Protein AF-A0A7S3RJW0-F1 (afdb_monomer_lite)

Foldseek 3Di:
DDDDDPPDDPPDDDDDDDDDDDDDDDDDDDDDDDDDDDDDDDDDDDDDDPDPDPPPPPPPPPPVPPDFAQFDPQWGFAFDPPDADWDWFWDQDPVRDIDIWIFGPRAQRTWDLRQQCTPPQNDDPHVVHHCGFSSVQTKHKTDQQSHQDQQGWDFDNRCQPDDDPNHGITMDSVRNVGDPRPDPDDPPEDHRQFHPPDDPPDHTDND

Organism: NCBI:txid141414

Radius of gyration: 30.02 Å; chains: 1; bounding box: 73×63×94 Å

pLDDT: mean 74.31, std 21.65, range [37.94, 98.44]

Sequence (207 aa):
EQAQDPTKLILSRIPPPLSMKLTILAILALGATAADTLGSHRAVSLTAVKEMTPSIRHVHTRHRRESAHFGDTRCPCIGFDNIEGETTVVFQSDSGEENAVAYPADLGARCEPWDNGRHADCKEGQTPGFGNGWCGQPWCYVDPCNCKIPVLPKLSTYSPDALFRGKPLFFSYATCGGKDMWTKGIPEVGTPGCRCIGFDHVPGTTE

Seconda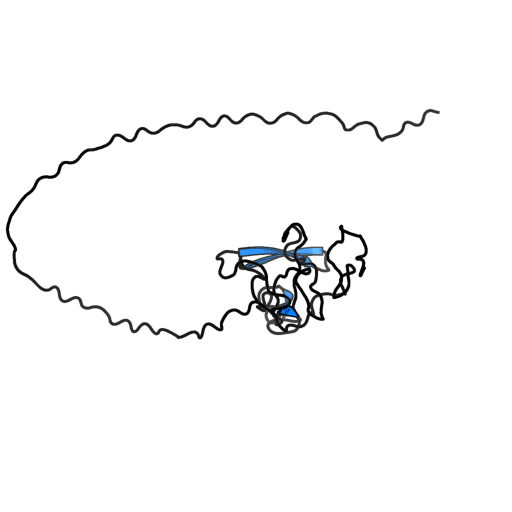ry structure (DSSP, 8-state):
-----S--------PPPP-----------------------------------------------PPPP---TTS-B-S-SS--SEEEEEEE-TTS-EEEEEEETTTTSSSB-TTTTTSGGGSTTSSS-TTSTTTT--BEEE-TTT--SSSPPEE-SS-TT-EETTEE-EEESGGGT----S-SS--SS--TT--S-PPTTPPPP--

Structure (mmCIF, N/CA/C/O backbone):
data_AF-A0A7S3RJW0-F1
#
_entry.id   AF-A0A7S3RJW0-F1
#
loop_
_atom_site.group_PDB
_atom_site.id
_atom_site.type_symbol
_atom_site.label_atom_id
_atom_site.label_alt_id
_atom_site.label_comp_id
_atom_site.label_asym_id
_atom_site.label_entity_id
_atom_site.label_seq_id
_atom_site.pdbx_PDB_ins_code
_atom_site.Cartn_x
_atom_site.Cartn_y
_atom_site.Cartn_z
_atom_site.occupancy
_atom_site.B_iso_or_equiv
_atom_site.auth_seq_id
_atom_site.auth_comp_id
_atom_site.auth_asym_id
_atom_site.auth_atom_id
_atom_site.pdbx_PDB_model_num
ATOM 1 N N . GLU A 1 1 ? 34.012 23.136 46.283 1.00 42.69 1 GLU A N 1
ATOM 2 C CA . GLU A 1 1 ? 33.931 22.935 44.827 1.00 42.69 1 GLU A CA 1
ATOM 3 C C . GLU A 1 1 ? 32.463 22.905 44.422 1.00 42.69 1 GLU A C 1
ATOM 5 O O . GLU A 1 1 ? 31.746 21.994 44.817 1.00 42.69 1 GLU A O 1
ATOM 10 N N . GLN A 1 2 ? 31.976 23.969 43.786 1.00 42.75 2 GLN A N 1
ATOM 11 C CA . GLN A 1 2 ? 30.618 24.039 43.244 1.00 42.75 2 GLN A CA 1
ATOM 12 C C . GLN A 1 2 ? 30.609 23.334 41.883 1.00 42.75 2 GLN A C 1
ATOM 14 O O . GLN A 1 2 ? 31.398 23.699 41.016 1.00 42.75 2 GLN A O 1
ATOM 19 N N . ALA A 1 3 ? 29.718 22.364 41.685 1.00 44.22 3 ALA A N 1
ATOM 20 C CA . ALA A 1 3 ? 29.438 21.787 40.374 1.00 44.22 3 ALA A CA 1
ATOM 21 C C . ALA A 1 3 ? 27.971 22.079 40.029 1.00 44.22 3 ALA A C 1
ATOM 23 O O . ALA A 1 3 ? 27.051 21.598 40.686 1.00 44.22 3 ALA A O 1
ATOM 24 N N . GLN A 1 4 ? 27.795 22.965 39.052 1.00 45.84 4 GLN A N 1
ATOM 25 C CA . GLN A 1 4 ? 26.531 23.495 38.556 1.00 45.84 4 GLN A CA 1
ATOM 26 C C . GLN A 1 4 ? 25.840 22.468 37.639 1.00 45.84 4 GLN A C 1
ATOM 28 O O . GLN A 1 4 ? 26.460 21.937 36.721 1.00 45.84 4 GLN A O 1
ATOM 33 N N . ASP A 1 5 ? 24.550 22.233 37.880 1.00 47.38 5 ASP A N 1
ATOM 34 C CA . ASP A 1 5 ? 23.612 21.469 37.045 1.00 47.38 5 ASP A CA 1
ATOM 35 C C . ASP A 1 5 ? 23.392 22.158 35.672 1.00 47.38 5 ASP A C 1
ATOM 37 O O . ASP A 1 5 ? 23.058 23.349 35.645 1.00 47.38 5 ASP A O 1
ATOM 41 N N . PRO A 1 6 ? 23.566 21.462 34.528 1.00 47.44 6 PRO A N 1
ATOM 42 C CA . PRO A 1 6 ? 23.420 22.049 33.195 1.00 47.44 6 PRO A CA 1
ATOM 43 C C . PRO A 1 6 ? 21.964 22.196 32.705 1.00 47.44 6 PRO A C 1
ATOM 45 O O . PRO A 1 6 ? 21.747 22.608 31.565 1.00 47.44 6 PRO A O 1
ATOM 48 N N . THR A 1 7 ? 20.944 21.929 33.523 1.00 50.62 7 THR A N 1
ATOM 49 C CA . THR A 1 7 ? 19.540 21.871 33.062 1.00 50.62 7 THR A CA 1
ATOM 50 C C . THR A 1 7 ? 18.766 23.192 33.192 1.00 50.62 7 THR A C 1
ATOM 52 O O . THR A 1 7 ? 17.582 23.208 33.533 1.00 50.62 7 THR A O 1
ATOM 55 N N . LYS A 1 8 ? 19.401 24.347 32.942 1.00 53.81 8 LYS A N 1
ATOM 56 C CA . LYS A 1 8 ? 18.698 25.639 33.073 1.00 53.81 8 LYS A CA 1
ATOM 57 C C . LYS A 1 8 ? 19.220 26.755 32.172 1.00 53.81 8 LYS A C 1
ATOM 59 O O . LYS A 1 8 ? 19.631 27.791 32.681 1.00 53.81 8 LYS A O 1
ATOM 64 N N . LEU A 1 9 ? 19.192 26.592 30.843 1.00 50.94 9 LEU A N 1
ATOM 65 C CA . LEU A 1 9 ? 19.455 27.738 29.954 1.00 50.94 9 LEU A CA 1
ATOM 66 C C . LEU A 1 9 ? 18.996 27.615 28.490 1.00 50.94 9 LEU A C 1
ATOM 68 O O . LEU A 1 9 ? 19.736 28.018 27.611 1.00 50.94 9 LEU A O 1
ATOM 72 N N . ILE A 1 10 ? 17.773 27.157 28.186 1.00 48.12 10 ILE A N 1
ATOM 73 C CA . ILE A 1 10 ? 17.148 27.468 26.876 1.00 48.12 10 ILE A CA 1
ATOM 74 C C . ILE A 1 10 ? 15.642 27.721 27.051 1.00 48.12 10 ILE A C 1
ATOM 76 O O . ILE A 1 10 ? 14.792 26.932 26.662 1.00 48.12 10 ILE A O 1
ATOM 80 N N . LEU A 1 11 ? 15.306 28.847 27.678 1.00 49.00 11 LEU A N 1
ATOM 81 C CA . LEU A 1 11 ? 13.973 29.453 27.630 1.00 49.00 11 LEU A CA 1
ATOM 82 C C . LEU A 1 11 ? 14.160 30.965 27.482 1.00 49.00 11 LEU A C 1
ATOM 84 O O . LEU A 1 11 ? 14.108 31.711 28.452 1.00 49.00 11 LEU A O 1
ATOM 88 N N . SER A 1 12 ? 14.473 31.422 26.271 1.00 45.69 12 SER A N 1
ATOM 89 C CA . SER A 1 12 ? 14.083 32.748 25.767 1.00 45.69 12 SER A CA 1
ATOM 90 C C . SER A 1 12 ? 14.502 32.893 24.303 1.00 45.69 12 SER A C 1
ATOM 92 O O . SER A 1 12 ? 15.555 32.398 23.916 1.00 45.69 12 SER A O 1
ATOM 94 N N . ARG A 1 13 ? 13.699 33.651 23.542 1.00 50.28 13 ARG A N 1
ATOM 95 C CA . ARG A 1 13 ? 13.854 34.067 22.128 1.00 50.28 13 ARG A CA 1
ATOM 96 C C . ARG A 1 13 ? 13.083 33.240 21.094 1.00 50.28 13 ARG A C 1
ATOM 98 O O . ARG A 1 13 ? 13.659 32.660 20.184 1.00 50.28 13 ARG A O 1
ATOM 105 N N . ILE A 1 14 ? 11.756 33.318 21.176 1.00 50.47 14 ILE A N 1
ATOM 106 C CA . ILE A 1 14 ? 10.880 33.213 20.001 1.00 50.47 14 ILE A CA 1
ATOM 107 C C . ILE A 1 14 ? 10.445 34.650 19.652 1.00 50.47 14 ILE A C 1
ATOM 109 O O . ILE A 1 14 ? 9.813 35.289 20.496 1.00 50.47 14 ILE A O 1
ATOM 113 N N . PRO A 1 15 ? 10.804 35.213 18.483 1.00 54.56 15 PRO A N 1
ATOM 114 C CA . PRO A 1 15 ? 10.219 36.468 18.013 1.00 54.56 15 PRO A CA 1
ATOM 115 C C . PRO A 1 15 ? 8.775 36.239 17.514 1.00 54.56 15 PRO A C 1
ATOM 117 O O . PRO A 1 15 ? 8.487 35.176 16.963 1.00 54.56 15 PRO A O 1
ATOM 120 N N . PRO A 1 16 ? 7.851 37.204 17.688 1.00 58.44 16 PRO A N 1
ATOM 121 C CA . PRO A 1 16 ? 6.471 37.062 17.224 1.00 58.44 16 PRO A CA 1
ATOM 122 C C . PRO A 1 16 ? 6.378 37.103 15.685 1.00 58.44 16 PRO A C 1
ATOM 124 O O . PRO A 1 16 ? 7.194 37.771 15.044 1.00 58.44 16 PRO A O 1
ATOM 127 N N . PRO A 1 17 ? 5.376 36.444 15.070 1.00 50.12 17 PRO A N 1
ATOM 128 C CA . PRO A 1 17 ? 5.185 36.493 13.626 1.00 50.12 17 PRO A CA 1
ATOM 129 C C . PRO A 1 17 ? 4.712 37.883 13.177 1.00 50.12 17 PRO A C 1
ATOM 131 O O . PRO A 1 17 ? 3.789 38.466 13.751 1.00 50.12 17 PRO A O 1
ATOM 134 N N . LEU A 1 18 ? 5.345 38.406 12.122 1.00 45.28 18 LEU A N 1
ATOM 135 C CA . LEU A 1 18 ? 4.908 39.615 11.429 1.00 45.28 18 LEU A CA 1
ATOM 136 C C . LEU A 1 18 ? 3.507 39.402 10.837 1.00 45.28 18 LEU A C 1
ATOM 138 O O . LEU A 1 18 ? 3.261 38.469 10.077 1.00 45.28 18 LEU A O 1
ATOM 142 N N . SER A 1 19 ? 2.598 40.318 11.164 1.00 44.88 19 SER A N 1
ATOM 143 C CA . SER A 1 19 ? 1.252 40.400 10.603 1.00 44.88 19 SER A CA 1
ATOM 144 C C . SER A 1 19 ? 1.323 40.797 9.120 1.00 44.88 19 SER A C 1
ATOM 146 O O . SER A 1 19 ? 1.620 41.946 8.788 1.00 44.88 19 SER A O 1
ATOM 148 N N . MET A 1 20 ? 1.071 39.844 8.218 1.00 42.50 20 MET A N 1
ATOM 149 C CA . MET A 1 20 ? 0.962 40.087 6.778 1.00 42.50 20 MET A CA 1
ATOM 150 C C . MET A 1 20 ? -0.436 40.645 6.478 1.00 42.50 20 MET A C 1
ATOM 152 O O . MET A 1 20 ? -1.424 39.914 6.452 1.00 42.50 20 MET A O 1
ATOM 156 N N . LYS A 1 21 ? -0.537 41.968 6.312 1.00 42.22 21 LYS A N 1
ATOM 157 C CA . LYS A 1 21 ? -1.785 42.639 5.927 1.00 42.22 21 LYS A CA 1
ATOM 158 C C . LYS A 1 21 ? -2.086 42.347 4.456 1.00 42.22 21 LYS A C 1
ATOM 160 O O . LYS A 1 21 ? -1.380 42.825 3.574 1.00 42.22 21 LYS A O 1
ATOM 165 N N . LEU A 1 22 ? -3.139 41.574 4.211 1.00 40.94 22 LEU A N 1
ATOM 166 C CA . LEU A 1 22 ? -3.673 41.293 2.882 1.00 40.94 22 LEU A CA 1
ATOM 167 C C . LEU A 1 22 ? -4.595 42.453 2.465 1.00 40.94 22 LEU A C 1
ATOM 169 O O . LEU A 1 22 ? -5.724 42.567 2.938 1.00 40.94 22 LEU A O 1
ATOM 173 N N . THR A 1 23 ? -4.105 43.360 1.625 1.00 39.72 23 THR A N 1
ATOM 174 C CA . THR A 1 23 ? -4.916 44.422 1.013 1.00 39.72 23 THR A CA 1
ATOM 175 C C . THR A 1 23 ? -5.700 43.845 -0.165 1.00 39.72 23 THR A C 1
ATOM 177 O O . THR A 1 23 ? -5.129 43.508 -1.198 1.00 39.72 23 THR A O 1
ATOM 180 N N . ILE A 1 24 ? -7.020 43.729 -0.011 1.00 43.41 24 ILE A N 1
ATOM 181 C CA . ILE A 1 24 ? -7.939 43.325 -1.081 1.00 43.41 24 ILE A CA 1
ATOM 182 C C . ILE A 1 24 ? -8.179 44.540 -1.988 1.00 43.41 24 ILE A C 1
ATOM 184 O O . ILE A 1 24 ? -8.846 45.494 -1.590 1.00 43.41 24 ILE A O 1
ATOM 188 N N . LEU 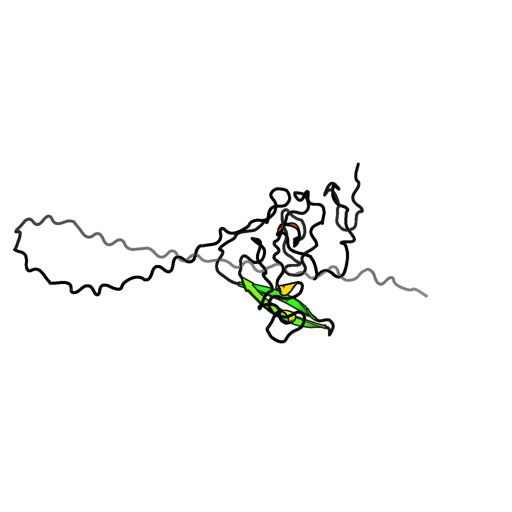A 1 25 ? -7.633 44.516 -3.207 1.00 41.91 25 LEU A N 1
ATOM 189 C CA . LEU A 1 25 ? -8.029 45.435 -4.275 1.00 41.91 25 LEU A CA 1
ATOM 190 C C . LEU A 1 25 ? -9.363 44.958 -4.865 1.00 41.91 25 LEU A C 1
ATOM 192 O O . LEU A 1 25 ? -9.421 43.954 -5.570 1.00 41.91 25 LEU A O 1
ATOM 196 N N . ALA A 1 26 ? -10.439 45.685 -4.565 1.00 40.94 26 ALA A N 1
ATOM 197 C CA . ALA A 1 26 ? -11.732 45.509 -5.212 1.00 40.94 26 ALA A CA 1
ATOM 198 C C . ALA A 1 26 ? -11.670 46.071 -6.643 1.00 40.94 26 ALA A C 1
ATOM 200 O O . ALA A 1 26 ? -11.534 47.279 -6.838 1.00 40.94 26 ALA A O 1
ATOM 201 N N . ILE A 1 27 ? -11.767 45.197 -7.647 1.00 49.75 27 ILE A N 1
ATOM 202 C CA . ILE A 1 27 ? -11.922 45.594 -9.050 1.00 49.75 27 ILE A CA 1
ATOM 203 C C . ILE A 1 27 ? -13.420 45.802 -9.306 1.00 49.75 27 ILE A C 1
ATOM 205 O O . ILE A 1 27 ? -14.203 44.855 -9.292 1.00 49.75 27 ILE A O 1
ATOM 209 N N . LEU A 1 28 ? -13.817 47.060 -9.509 1.00 45.22 28 LEU A N 1
ATOM 210 C CA . LEU A 1 28 ? -15.157 47.452 -9.948 1.00 45.22 28 LEU A CA 1
ATOM 211 C C . LEU A 1 28 ? -15.377 46.981 -11.394 1.00 45.22 28 LEU A C 1
ATOM 213 O O . LEU A 1 28 ? -14.778 47.518 -12.324 1.00 45.22 28 LEU A O 1
ATOM 217 N N . ALA A 1 29 ? -16.249 45.991 -11.586 1.00 47.12 29 ALA A N 1
ATOM 218 C CA . ALA A 1 29 ? -16.767 45.641 -12.902 1.00 47.12 29 ALA A CA 1
ATOM 219 C C . ALA A 1 29 ? -17.808 46.691 -13.328 1.00 47.12 29 ALA A C 1
ATOM 221 O O . ALA A 1 29 ? -18.898 46.775 -12.760 1.00 47.12 29 ALA A O 1
ATOM 222 N N . LEU A 1 30 ? -17.460 47.505 -14.325 1.00 47.66 30 LEU A N 1
ATOM 223 C CA . LEU A 1 30 ? -18.407 48.344 -15.055 1.00 47.66 30 LEU A CA 1
ATOM 224 C C . LEU A 1 30 ? -19.299 47.433 -15.905 1.00 47.66 30 LEU A C 1
ATOM 226 O O . LEU A 1 30 ? -18.829 46.771 -16.829 1.00 47.66 30 LEU A O 1
ATOM 230 N N . GLY A 1 31 ? -20.585 47.386 -15.561 1.00 45.78 31 GLY A N 1
ATOM 231 C CA . GLY A 1 31 ? -21.608 46.712 -16.350 1.00 45.78 31 GLY A CA 1
ATOM 232 C C . GLY A 1 31 ? -21.822 47.424 -17.683 1.00 45.78 31 GLY A C 1
ATOM 233 O O . GLY A 1 31 ? -22.055 48.631 -17.718 1.00 45.78 31 GLY A O 1
ATOM 234 N N . ALA A 1 32 ? -21.769 46.664 -18.774 1.00 48.09 32 ALA A N 1
ATOM 235 C CA . ALA A 1 32 ? -22.264 47.091 -20.073 1.00 48.09 32 ALA A CA 1
ATOM 236 C C . ALA A 1 32 ? -23.649 46.467 -20.279 1.00 48.09 32 ALA A C 1
ATOM 238 O O . ALA A 1 32 ? -23.791 45.248 -20.364 1.00 48.09 32 ALA A O 1
ATOM 239 N N . THR A 1 33 ? -24.674 47.312 -20.321 1.00 50.31 33 THR A N 1
ATOM 240 C CA . THR A 1 33 ? -26.012 46.959 -20.789 1.00 50.31 33 THR A CA 1
ATOM 241 C C . THR A 1 33 ? -26.008 46.972 -22.317 1.00 50.31 33 THR A C 1
ATOM 243 O O . THR A 1 33 ? -25.591 47.950 -22.934 1.00 50.31 33 THR A O 1
ATOM 246 N N . ALA A 1 34 ? -26.479 45.897 -22.946 1.00 46.94 34 ALA A N 1
ATOM 247 C CA . ALA A 1 34 ? -26.811 45.895 -24.366 1.00 46.94 34 ALA A CA 1
ATOM 248 C C . ALA A 1 34 ? -28.249 45.401 -24.520 1.00 46.94 34 ALA A C 1
ATOM 250 O O . ALA A 1 34 ? -28.622 44.357 -23.991 1.00 46.94 34 ALA A O 1
ATOM 251 N N . ALA A 1 35 ? -29.050 46.244 -25.162 1.00 45.09 35 ALA A N 1
ATOM 252 C CA . ALA A 1 35 ? -30.494 46.171 -25.254 1.00 45.09 35 ALA A CA 1
ATOM 253 C C . ALA A 1 35 ? -30.968 45.168 -26.315 1.00 45.09 35 ALA A C 1
ATOM 255 O O . ALA A 1 35 ? -30.380 45.062 -27.392 1.00 45.09 35 ALA A O 1
ATOM 256 N N . ASP A 1 36 ? -32.090 44.511 -26.024 1.00 40.50 36 ASP A N 1
ATOM 257 C CA . ASP A 1 36 ? -32.892 43.775 -26.993 1.00 40.50 36 ASP A CA 1
ATOM 258 C C . ASP A 1 36 ? -33.454 44.721 -28.061 1.00 40.50 36 ASP A C 1
ATOM 260 O O . ASP A 1 36 ? -34.097 45.726 -27.747 1.00 40.50 36 ASP A O 1
ATOM 264 N N . THR A 1 37 ? -33.288 44.366 -29.337 1.00 44.88 37 THR A N 1
ATOM 265 C CA . THR A 1 37 ? -34.165 44.863 -30.403 1.00 44.88 37 THR A CA 1
ATOM 266 C C . THR A 1 37 ? -34.728 43.698 -31.206 1.00 44.88 37 THR A C 1
ATOM 268 O O . THR A 1 37 ? -34.018 42.855 -31.750 1.00 44.88 37 THR A O 1
ATOM 271 N N . LEU A 1 38 ? -36.057 43.660 -31.223 1.00 46.00 38 LEU A N 1
ATOM 272 C CA . LEU A 1 38 ? -36.908 42.723 -31.934 1.00 46.00 38 LEU A CA 1
ATOM 273 C C . LEU A 1 38 ? -36.883 43.062 -33.434 1.00 46.00 38 LEU A C 1
ATOM 275 O O . LEU A 1 38 ? -37.254 44.168 -33.824 1.00 46.00 38 LEU A O 1
ATOM 279 N N . GLY A 1 39 ? -36.469 42.115 -34.276 1.00 39.09 39 GLY A N 1
ATOM 280 C CA . GLY A 1 39 ? -36.401 42.284 -35.728 1.00 39.09 39 GLY A CA 1
ATOM 281 C C . GLY A 1 39 ? -36.906 41.048 -36.461 1.00 39.09 39 GLY A C 1
ATOM 282 O O . GLY A 1 39 ? -36.164 40.105 -36.708 1.00 39.09 39 GLY A O 1
ATOM 283 N N . SER A 1 40 ? -38.191 41.067 -36.804 1.00 46.06 40 SER A N 1
ATOM 284 C CA . SER A 1 40 ? -38.824 40.170 -37.772 1.00 46.06 40 SER A CA 1
ATOM 285 C C . SER A 1 40 ? -38.155 40.310 -39.147 1.00 46.06 40 SER A C 1
ATOM 287 O O . SER A 1 40 ? -37.999 41.432 -39.617 1.00 46.06 40 SER A O 1
ATOM 289 N N . HIS A 1 41 ? -37.789 39.198 -39.801 1.00 44.28 41 HIS A N 1
ATOM 290 C CA . HIS A 1 41 ? -38.278 38.796 -41.135 1.00 44.28 41 HIS A CA 1
ATOM 291 C C . HIS A 1 41 ? -37.356 37.800 -41.873 1.00 44.28 41 HIS A C 1
ATOM 293 O O . HIS A 1 41 ? -36.158 38.004 -42.015 1.00 44.28 41 HIS A O 1
ATOM 299 N N . ARG A 1 42 ? -38.044 36.831 -42.500 1.00 43.69 42 ARG A N 1
ATOM 300 C CA . ARG A 1 42 ? -37.707 36.037 -43.700 1.00 43.69 42 ARG A CA 1
ATOM 301 C C . ARG A 1 42 ? -36.778 34.828 -43.543 1.00 43.69 42 ARG A C 1
ATOM 303 O O . ARG A 1 42 ? -35.560 34.919 -43.535 1.00 43.69 42 ARG A O 1
ATOM 310 N N . ALA A 1 43 ? -37.428 33.664 -43.594 1.00 51.22 43 ALA A N 1
ATOM 311 C CA . ALA A 1 43 ? -36.849 32.404 -44.031 1.00 51.22 43 ALA A CA 1
ATOM 312 C C . ALA A 1 43 ? -36.245 32.541 -45.441 1.00 51.22 43 ALA A C 1
ATOM 314 O O . ALA A 1 43 ? -36.921 33.004 -46.363 1.00 51.22 43 ALA A O 1
ATOM 315 N N . VAL A 1 44 ? -34.996 32.099 -45.606 1.00 37.94 44 VAL A N 1
ATOM 316 C CA . VAL A 1 44 ? -34.377 31.845 -46.910 1.00 37.94 44 VAL A CA 1
ATOM 317 C C . VAL A 1 44 ? -33.780 30.439 -46.909 1.00 37.94 44 VAL A C 1
ATOM 319 O O . VAL A 1 44 ? -33.205 29.973 -45.931 1.00 37.94 44 VAL A O 1
ATOM 322 N N . SER A 1 45 ? -34.036 29.784 -48.035 1.00 46.44 45 SER A N 1
ATOM 323 C CA . SER A 1 45 ? -33.875 28.384 -48.402 1.00 46.44 45 SER A CA 1
ATOM 324 C C . SER A 1 45 ? -32.524 27.719 -48.101 1.00 46.44 45 SER A C 1
ATOM 326 O O . SER A 1 45 ? -31.462 28.325 -48.195 1.00 46.44 45 SER A O 1
ATOM 328 N N . LEU A 1 46 ? -32.625 26.407 -47.857 1.00 46.06 46 LEU A N 1
ATOM 329 C CA . LEU A 1 46 ? -31.573 25.396 -47.759 1.00 46.06 46 LEU A CA 1
ATOM 330 C C . LEU A 1 46 ? -30.585 25.417 -48.937 1.00 46.06 46 LEU A C 1
ATOM 332 O O . LEU A 1 46 ? -30.995 25.322 -50.094 1.00 46.06 46 LEU A O 1
ATOM 336 N N . THR A 1 47 ? -29.294 25.327 -48.619 1.00 39.88 47 THR A N 1
ATOM 337 C CA . THR A 1 47 ? -28.323 24.574 -49.424 1.00 39.88 47 THR A CA 1
ATOM 338 C C . THR A 1 47 ? -27.593 23.603 -48.509 1.00 39.88 47 THR A C 1
ATOM 340 O O . THR A 1 47 ? -26.892 24.007 -47.584 1.00 39.88 47 THR A O 1
ATOM 343 N N . ALA A 1 48 ? -27.809 22.312 -48.752 1.00 54.75 48 ALA A N 1
ATOM 344 C CA . ALA A 1 48 ? -27.180 21.217 -48.037 1.00 54.75 48 ALA A CA 1
ATOM 345 C C . ALA A 1 48 ? -25.664 21.223 -48.277 1.00 54.75 48 ALA A C 1
ATOM 347 O O . ALA A 1 48 ? -25.203 20.960 -49.388 1.00 54.75 48 ALA A O 1
ATOM 348 N N . VAL A 1 49 ? -24.885 21.482 -47.227 1.00 48.59 49 VAL A N 1
ATOM 349 C CA . VAL A 1 49 ? -23.476 21.089 -47.197 1.00 48.59 49 VAL A CA 1
ATOM 350 C C . VAL A 1 49 ? -23.427 19.595 -46.893 1.00 48.59 49 VAL A C 1
ATOM 352 O O . VAL A 1 49 ? -23.876 19.135 -45.846 1.00 48.59 49 VAL A O 1
ATOM 355 N N . LYS A 1 50 ? -22.950 18.809 -47.859 1.00 42.84 50 LYS A N 1
ATOM 356 C CA . LYS A 1 50 ? -22.720 17.375 -47.689 1.00 42.84 50 LYS A CA 1
ATOM 357 C C . LYS A 1 50 ? -21.518 17.204 -46.764 1.00 42.84 50 LYS A C 1
ATOM 359 O O . LYS A 1 50 ? -20.381 17.221 -47.227 1.00 42.84 50 LYS A O 1
ATOM 364 N N . GLU A 1 51 ? -21.769 17.067 -45.466 1.00 47.69 51 GLU A N 1
ATOM 365 C CA . GLU A 1 51 ? -20.727 16.674 -44.524 1.00 47.69 51 GLU A CA 1
ATOM 366 C C . GLU A 1 51 ? -20.272 15.249 -44.843 1.00 47.69 51 GLU A C 1
ATOM 368 O O . GLU A 1 51 ? -21.014 14.275 -44.706 1.00 47.69 51 GLU A O 1
ATOM 373 N N . MET A 1 52 ? -19.034 15.134 -45.315 1.00 44.06 52 MET A N 1
ATOM 374 C CA . MET A 1 52 ? -18.321 13.869 -45.391 1.00 44.06 52 MET A CA 1
ATOM 375 C C . MET A 1 52 ? -17.773 13.582 -43.992 1.00 44.06 52 MET A C 1
ATOM 377 O O . MET A 1 52 ? -16.627 13.908 -43.690 1.00 44.06 52 MET A O 1
ATOM 381 N N . THR A 1 53 ? -18.599 13.020 -43.111 1.00 52.91 53 THR A N 1
ATOM 382 C CA . THR A 1 53 ? -18.111 12.517 -41.826 1.00 52.91 53 THR A CA 1
ATOM 383 C C . THR A 1 53 ? -17.285 11.254 -42.085 1.00 52.91 53 THR A C 1
ATOM 385 O O . THR A 1 53 ? -17.796 10.283 -42.653 1.00 52.91 53 THR A O 1
ATOM 388 N N . PRO A 1 54 ? -15.991 11.220 -41.723 1.00 47.28 54 PRO A N 1
ATOM 389 C CA . PRO A 1 54 ? -15.248 9.977 -41.770 1.00 47.28 54 PRO A CA 1
ATOM 390 C C . PRO A 1 54 ? -15.871 9.037 -40.737 1.00 47.28 54 PRO A C 1
ATOM 392 O O . PRO A 1 54 ? -15.938 9.352 -39.549 1.00 47.28 54 PRO A O 1
ATOM 395 N N . SER A 1 55 ? -16.339 7.872 -41.187 1.00 52.94 55 SER A N 1
ATOM 396 C CA . SER A 1 55 ? -16.730 6.782 -40.295 1.00 52.94 55 SER A CA 1
ATOM 397 C C . SER A 1 55 ? -15.462 6.221 -39.654 1.00 52.94 55 SER A C 1
ATOM 399 O O . SER A 1 55 ? -14.890 5.226 -40.103 1.00 52.94 55 SER A O 1
ATOM 401 N N . ILE A 1 56 ? -14.983 6.895 -38.610 1.00 58.50 56 ILE A N 1
ATOM 402 C CA . ILE A 1 56 ? -14.056 6.294 -37.666 1.00 58.50 56 ILE A CA 1
ATOM 403 C C . ILE A 1 56 ? -14.862 5.194 -36.987 1.00 58.50 56 ILE A C 1
ATOM 405 O O . ILE A 1 56 ? -15.720 5.451 -36.142 1.00 58.50 56 ILE A O 1
ATOM 409 N N . ARG A 1 57 ? -14.611 3.943 -37.382 1.00 47.97 57 ARG A N 1
ATOM 410 C CA . ARG A 1 57 ? -14.965 2.801 -36.546 1.00 47.97 57 ARG A CA 1
ATOM 411 C C . ARG A 1 57 ? -14.201 2.995 -35.245 1.00 47.97 57 ARG A C 1
ATOM 413 O O . ARG A 1 57 ? -13.020 2.669 -35.172 1.00 47.97 57 ARG A O 1
ATOM 420 N N . HIS A 1 58 ? -14.853 3.557 -34.232 1.00 51.72 58 HIS A N 1
ATOM 421 C CA . HIS A 1 58 ? -14.367 3.431 -32.873 1.00 51.72 58 HIS A CA 1
ATOM 422 C C . HIS A 1 58 ? -14.358 1.938 -32.575 1.00 51.72 58 HIS A C 1
ATOM 424 O O . HIS A 1 58 ? -15.395 1.320 -32.331 1.00 51.72 58 HIS A O 1
ATOM 430 N N . VAL A 1 59 ? -13.171 1.344 -32.666 1.00 51.72 59 VAL A N 1
ATOM 431 C CA . VAL A 1 59 ? -12.887 0.066 -32.038 1.00 51.72 59 VAL A CA 1
ATOM 432 C C . VAL A 1 59 ? -13.031 0.341 -30.550 1.00 51.72 59 VAL A C 1
ATOM 434 O O . VAL A 1 59 ? -12.096 0.761 -29.879 1.00 51.72 59 VAL A O 1
ATOM 437 N N . HIS A 1 60 ? -14.249 0.188 -30.041 1.00 47.47 60 HIS A N 1
ATOM 438 C CA . HIS A 1 60 ? -14.476 0.042 -28.620 1.00 47.47 60 HIS A CA 1
ATOM 439 C C . HIS A 1 60 ? -13.894 -1.327 -28.278 1.00 47.47 60 HIS A C 1
ATOM 441 O O . HIS A 1 60 ? -14.581 -2.350 -28.325 1.00 47.47 60 HIS A O 1
ATOM 447 N N . THR A 1 61 ? -12.586 -1.365 -28.020 1.00 51.19 61 THR A N 1
ATOM 448 C CA . THR A 1 61 ? -12.007 -2.467 -27.274 1.00 51.19 61 THR A CA 1
ATOM 449 C C . THR A 1 61 ? -12.769 -2.479 -25.958 1.00 51.19 61 THR A C 1
ATOM 451 O O . THR A 1 61 ? -12.604 -1.615 -25.099 1.00 51.19 61 THR A O 1
ATOM 454 N N . ARG A 1 62 ? -13.696 -3.430 -25.813 1.00 51.16 62 ARG A N 1
ATOM 455 C CA . ARG A 1 62 ? -14.213 -3.796 -24.501 1.00 51.16 62 ARG A CA 1
ATOM 456 C C . ARG A 1 62 ? -13.027 -4.386 -23.748 1.00 51.16 62 ARG A C 1
ATOM 458 O O . ARG A 1 62 ? -12.869 -5.602 -23.702 1.00 51.16 62 ARG A O 1
ATOM 465 N N . HIS A 1 63 ? -12.193 -3.531 -23.160 1.00 53.25 63 HIS A N 1
ATOM 466 C CA . HIS A 1 63 ? -11.510 -3.911 -21.942 1.00 53.25 63 HIS A CA 1
ATOM 467 C C . HIS A 1 63 ? -12.635 -4.285 -20.992 1.00 53.25 63 HIS A C 1
ATOM 469 O O . HIS A 1 63 ? -13.418 -3.439 -20.558 1.00 53.25 63 HIS A O 1
ATOM 475 N N . ARG A 1 64 ? -12.796 -5.590 -20.770 1.00 54.00 64 ARG A N 1
ATOM 476 C CA . ARG A 1 64 ? -13.529 -6.096 -19.624 1.00 54.00 64 ARG A CA 1
ATOM 477 C C . ARG A 1 64 ? -12.848 -5.431 -18.432 1.00 54.00 64 ARG A C 1
ATOM 479 O O . ARG A 1 64 ? -11.775 -5.871 -18.042 1.00 54.00 64 ARG A O 1
ATOM 486 N N . ARG A 1 65 ? -13.404 -4.315 -17.948 1.00 58.06 65 ARG A N 1
ATOM 487 C CA . ARG A 1 65 ? -13.048 -3.743 -16.653 1.00 58.06 65 ARG A CA 1
ATOM 488 C C . ARG A 1 65 ? -13.358 -4.859 -15.675 1.00 58.06 65 ARG A C 1
ATOM 490 O O . ARG A 1 65 ? -14.524 -5.121 -15.384 1.00 58.06 65 ARG A O 1
ATOM 497 N N . GLU A 1 66 ? -12.329 -5.603 -15.300 1.00 70.69 66 GLU A N 1
ATOM 498 C CA . GLU A 1 66 ? -12.391 -6.434 -14.119 1.00 70.69 66 GLU A CA 1
ATOM 499 C C . GLU A 1 66 ? -12.819 -5.491 -12.999 1.00 70.69 66 GLU A C 1
ATOM 501 O O . GLU A 1 66 ? -12.246 -4.414 -12.823 1.00 70.69 66 GLU A O 1
ATOM 506 N N . SER A 1 67 ? -13.961 -5.792 -12.389 1.00 80.94 67 SER A N 1
ATOM 507 C CA . SER A 1 67 ? -14.508 -4.965 -11.323 1.00 80.94 67 SER A CA 1
ATOM 508 C C . SER A 1 67 ? -13.450 -4.851 -10.234 1.00 80.94 67 SER A C 1
ATOM 510 O O . SER A 1 67 ? -12.951 -5.882 -9.783 1.00 80.94 67 SER A O 1
ATOM 512 N N . ALA A 1 68 ? -13.110 -3.624 -9.834 1.00 89.62 68 ALA A N 1
ATOM 513 C CA . ALA A 1 68 ? -12.129 -3.388 -8.785 1.00 89.62 68 ALA A CA 1
ATOM 514 C C . ALA A 1 68 ? -12.480 -4.211 -7.533 1.00 89.62 68 ALA A C 1
ATOM 516 O O . ALA A 1 68 ? -13.634 -4.251 -7.098 1.00 89.62 68 ALA A O 1
ATOM 517 N N . HIS A 1 69 ? -11.485 -4.910 -6.989 1.00 96.00 69 HIS A N 1
ATOM 518 C CA . HIS A 1 69 ? -11.642 -5.748 -5.808 1.00 96.00 69 HIS A CA 1
ATOM 519 C C . HIS A 1 69 ? -11.220 -4.959 -4.567 1.00 96.00 69 HIS A C 1
ATOM 521 O O . HIS A 1 69 ? -10.064 -4.571 -4.442 1.00 96.00 69 HIS A O 1
ATOM 527 N N . PHE A 1 70 ? -12.148 -4.741 -3.636 1.00 97.50 70 PHE A N 1
ATOM 528 C CA . PHE A 1 70 ? -11.926 -3.940 -2.423 1.00 97.50 70 PHE A CA 1
ATOM 529 C C . PHE A 1 70 ? -11.726 -4.793 -1.158 1.00 97.50 70 PHE A C 1
ATOM 531 O O . PHE A 1 70 ? -12.000 -4.342 -0.046 1.00 97.50 70 PHE A O 1
ATOM 538 N N . GLY A 1 71 ? -11.234 -6.021 -1.331 1.00 97.31 71 GLY A N 1
ATOM 539 C CA . GLY A 1 71 ? -10.846 -6.914 -0.241 1.00 97.31 71 GLY A CA 1
ATOM 540 C C . GLY A 1 71 ? -11.983 -7.720 0.397 1.00 97.31 71 GLY A C 1
ATOM 541 O O . GLY A 1 71 ? -13.155 -7.597 0.036 1.00 97.31 71 GLY A O 1
ATOM 542 N N . ASP A 1 72 ? -11.611 -8.569 1.362 1.00 97.31 72 ASP A N 1
ATOM 543 C CA . ASP A 1 72 ? -12.527 -9.362 2.198 1.00 97.31 72 ASP A CA 1
ATOM 544 C C . ASP A 1 72 ? -13.506 -8.440 2.948 1.00 97.31 72 ASP A C 1
ATOM 546 O O . ASP A 1 72 ? -13.121 -7.442 3.554 1.00 97.31 72 ASP A O 1
ATOM 550 N N . THR A 1 73 ? -14.791 -8.793 2.971 1.00 96.44 73 THR A N 1
ATOM 551 C CA . THR A 1 73 ? -15.840 -8.001 3.638 1.00 96.44 73 THR A CA 1
ATOM 552 C C . THR A 1 73 ? -15.655 -7.889 5.152 1.00 96.44 73 THR A C 1
ATOM 554 O O . THR A 1 73 ? -16.179 -6.966 5.776 1.00 96.44 73 THR A O 1
ATOM 557 N N . ARG A 1 74 ? -14.893 -8.801 5.761 1.00 95.25 74 ARG A N 1
ATOM 558 C CA . ARG A 1 74 ? -14.487 -8.758 7.170 1.00 95.25 74 ARG A CA 1
ATOM 559 C C . ARG A 1 74 ? -13.238 -7.917 7.404 1.00 95.25 74 ARG A C 1
ATOM 561 O O . ARG A 1 74 ? -12.837 -7.796 8.553 1.00 95.25 74 ARG A O 1
ATOM 568 N N . CYS A 1 75 ? -12.582 -7.414 6.367 1.00 95.94 75 CYS A N 1
ATOM 569 C CA . CYS A 1 75 ? -11.409 -6.548 6.458 1.00 95.94 75 CYS A CA 1
ATOM 570 C C . CYS A 1 75 ? -11.291 -5.718 5.169 1.00 95.94 75 CYS A C 1
ATOM 572 O O . CYS A 1 75 ? -10.362 -5.942 4.397 1.00 95.94 75 CYS A O 1
ATOM 574 N N . PRO A 1 76 ? -12.255 -4.821 4.891 1.00 97.56 76 PRO A N 1
ATOM 575 C CA . PRO A 1 76 ? -12.327 -4.127 3.611 1.00 97.56 76 PRO A CA 1
ATOM 576 C C . PRO A 1 76 ? -11.159 -3.158 3.430 1.00 97.56 76 PRO A C 1
ATOM 578 O O . PRO A 1 76 ? -10.660 -2.580 4.404 1.00 97.56 76 PRO A O 1
ATOM 581 N N . CYS A 1 77 ? -10.770 -2.948 2.174 1.00 98.31 77 CYS A N 1
ATOM 582 C CA . CYS A 1 77 ? -9.817 -1.908 1.821 1.00 98.31 77 CYS A CA 1
ATOM 583 C C . CYS A 1 77 ? -10.371 -0.522 2.181 1.00 98.31 77 CYS A C 1
ATOM 585 O O . CYS A 1 77 ? -11.575 -0.267 2.084 1.00 98.31 77 CYS A O 1
ATOM 587 N N . ILE A 1 78 ? -9.479 0.374 2.594 1.00 97.38 78 ILE A N 1
ATOM 588 C CA . ILE A 1 78 ? -9.772 1.786 2.854 1.00 97.38 78 ILE A CA 1
ATOM 589 C C . ILE A 1 78 ? -9.040 2.660 1.836 1.00 97.38 78 ILE A C 1
ATOM 591 O O . ILE A 1 78 ? -8.006 2.272 1.304 1.00 97.38 78 ILE A O 1
ATOM 595 N N . GLY A 1 79 ? -9.550 3.869 1.616 1.00 94.88 79 GLY A N 1
ATOM 596 C CA . GLY A 1 79 ? -8.970 4.836 0.687 1.00 94.88 79 GLY A CA 1
ATOM 597 C C . GLY A 1 79 ? -9.953 5.246 -0.403 1.00 94.88 79 GLY A C 1
ATOM 598 O O . GLY A 1 79 ? -11.110 4.823 -0.413 1.00 94.88 79 GLY A O 1
ATOM 599 N N . PHE A 1 80 ? -9.483 6.105 -1.299 1.00 95.31 80 PHE A N 1
ATOM 600 C CA . PHE A 1 80 ? -10.233 6.566 -2.460 1.00 95.31 80 PHE A CA 1
ATOM 601 C C . PHE A 1 80 ? -9.594 5.962 -3.707 1.00 95.31 80 PHE A C 1
ATOM 603 O O . PHE A 1 80 ? -8.420 6.205 -3.956 1.00 95.31 80 PHE A O 1
ATOM 610 N N . ASP A 1 81 ? -10.355 5.165 -4.453 1.00 95.75 81 ASP A N 1
ATOM 611 C CA . ASP A 1 81 ? -9.919 4.565 -5.718 1.00 95.75 81 ASP A CA 1
ATOM 612 C C . ASP A 1 81 ? -10.211 5.496 -6.898 1.00 95.75 81 ASP A C 1
ATOM 614 O O . ASP A 1 81 ? -11.123 6.330 -6.832 1.00 95.75 81 ASP A O 1
ATOM 618 N N . ASN A 1 82 ? -9.466 5.320 -7.990 1.00 94.12 82 ASN A N 1
ATOM 619 C CA . ASN A 1 82 ? -9.606 6.084 -9.226 1.00 94.12 82 ASN A CA 1
ATOM 620 C C . ASN A 1 82 ? -9.373 7.590 -8.999 1.00 94.12 82 ASN A C 1
ATOM 622 O O . ASN A 1 82 ? -10.104 8.441 -9.519 1.00 94.12 82 ASN A O 1
ATOM 626 N N . ILE A 1 83 ? -8.348 7.904 -8.203 1.00 95.94 83 ILE A N 1
ATOM 627 C CA . ILE A 1 83 ? -7.839 9.263 -8.013 1.00 95.94 83 ILE A CA 1
ATOM 628 C C . ILE A 1 83 ? -6.626 9.456 -8.918 1.00 95.94 83 ILE A C 1
ATOM 630 O O . ILE A 1 83 ? -5.651 8.713 -8.844 1.00 95.94 83 ILE A O 1
ATOM 634 N N . GLU A 1 84 ? -6.689 10.468 -9.780 1.00 95.75 84 GLU A N 1
ATOM 635 C CA . GLU A 1 84 ? -5.577 10.827 -10.656 1.00 95.75 84 GLU A CA 1
ATOM 636 C C . GLU A 1 84 ? -4.460 11.528 -9.873 1.00 95.75 84 GLU A C 1
ATOM 638 O O . GLU A 1 84 ? -4.716 12.345 -8.987 1.00 95.75 84 GLU A O 1
ATOM 643 N N . GLY A 1 85 ? -3.213 11.236 -10.239 1.00 96.94 85 GLY A N 1
ATOM 644 C CA . GLY A 1 85 ? -2.021 11.830 -9.644 1.00 96.94 85 GLY A CA 1
ATOM 645 C C . GLY A 1 85 ? -1.031 10.781 -9.156 1.00 96.94 85 GLY A C 1
ATOM 646 O O . GLY A 1 85 ? -1.203 9.582 -9.384 1.00 96.94 85 GLY A O 1
ATOM 647 N N . GLU A 1 86 ? 0.001 11.255 -8.466 1.00 96.81 86 GLU A N 1
ATOM 648 C CA . GLU A 1 86 ? 1.067 10.420 -7.927 1.00 96.81 86 GLU A CA 1
ATOM 649 C C . GLU A 1 86 ? 1.354 10.769 -6.463 1.00 96.81 86 GLU A C 1
ATOM 651 O O . GLU A 1 86 ? 1.183 11.908 -6.027 1.00 96.81 86 GLU A O 1
ATOM 656 N N . THR A 1 87 ? 1.813 9.776 -5.712 1.00 94.88 87 THR A N 1
ATOM 657 C CA . THR A 1 87 ? 2.385 9.909 -4.375 1.00 94.88 87 THR A CA 1
ATOM 658 C C . THR A 1 87 ? 3.793 9.324 -4.379 1.00 94.88 87 THR A C 1
ATOM 660 O O . THR A 1 87 ? 4.044 8.288 -4.998 1.00 94.88 87 THR A O 1
ATOM 663 N N . THR A 1 88 ? 4.730 9.982 -3.704 1.00 95.38 88 THR A N 1
ATOM 664 C CA . THR A 1 88 ? 6.111 9.502 -3.616 1.00 95.38 88 THR A CA 1
ATOM 665 C C . THR A 1 88 ? 6.270 8.643 -2.379 1.00 95.38 88 THR A C 1
ATOM 667 O O . THR A 1 88 ? 6.001 9.094 -1.267 1.00 95.38 88 THR A O 1
ATOM 670 N N . VAL A 1 89 ? 6.776 7.431 -2.570 1.00 94.44 89 VAL A N 1
ATOM 671 C CA . VAL A 1 89 ? 7.180 6.557 -1.475 1.00 94.44 89 VAL A CA 1
ATOM 672 C C . VAL A 1 89 ? 8.699 6.525 -1.399 1.00 94.44 89 VAL A C 1
ATOM 674 O O . VAL A 1 89 ? 9.369 6.336 -2.415 1.00 94.44 89 VAL A O 1
ATOM 677 N N . VAL A 1 90 ? 9.233 6.719 -0.194 1.00 90.75 90 VAL A N 1
ATOM 678 C CA . VAL A 1 90 ? 10.671 6.688 0.082 1.00 90.75 90 VAL A CA 1
ATOM 679 C C . VAL A 1 90 ? 11.010 5.410 0.839 1.00 90.75 90 VAL A C 1
ATOM 681 O O . VAL A 1 90 ? 10.445 5.134 1.896 1.00 90.75 90 VAL A O 1
ATOM 684 N N . PHE A 1 91 ? 11.948 4.639 0.299 1.00 84.94 91 PHE A N 1
ATOM 685 C CA . PHE A 1 91 ? 12.460 3.413 0.898 1.00 84.94 91 PHE A CA 1
ATOM 686 C C . PHE A 1 91 ? 13.908 3.603 1.318 1.00 84.94 91 PHE A C 1
ATOM 688 O O . PHE A 1 91 ? 14.708 4.151 0.566 1.00 84.94 91 PHE A O 1
ATOM 695 N N . GLN A 1 92 ? 14.255 3.089 2.491 1.00 79.94 92 GLN A N 1
ATOM 696 C CA . GLN A 1 92 ? 15.643 2.929 2.904 1.00 79.94 92 GLN A CA 1
ATOM 697 C C . GLN A 1 92 ? 16.112 1.550 2.445 1.00 79.94 92 GLN A C 1
ATOM 699 O O . GLN A 1 92 ? 15.515 0.537 2.813 1.00 79.94 92 GLN A O 1
ATOM 704 N N . SER A 1 93 ? 17.157 1.506 1.626 1.00 71.88 93 SER A N 1
ATOM 705 C CA . SER A 1 93 ? 17.829 0.248 1.290 1.00 71.88 93 SER A CA 1
ATOM 706 C C . SER A 1 93 ? 18.622 -0.288 2.487 1.00 71.88 93 SER A C 1
ATOM 708 O O . SER A 1 93 ? 18.973 0.459 3.401 1.00 71.88 93 SER A O 1
ATOM 710 N N . ASP A 1 94 ? 18.982 -1.574 2.453 1.00 69.88 94 ASP A N 1
ATOM 711 C CA . ASP A 1 94 ? 19.855 -2.178 3.473 1.00 69.88 94 ASP A CA 1
ATOM 712 C C . ASP A 1 94 ? 21.246 -1.495 3.532 1.00 69.88 94 ASP A C 1
ATOM 714 O O . ASP A 1 94 ? 21.926 -1.554 4.556 1.00 69.88 94 ASP A O 1
ATOM 718 N N . SER A 1 95 ? 21.666 -0.807 2.461 1.00 73.44 95 SER A N 1
ATOM 719 C CA . SER A 1 95 ? 22.887 0.011 2.402 1.00 73.44 95 SER A CA 1
ATOM 720 C C . SER A 1 95 ? 22.721 1.442 2.936 1.00 73.44 95 SER A C 1
ATOM 722 O O . SER A 1 95 ? 23.691 2.198 2.929 1.00 73.44 95 SER A O 1
ATOM 724 N N . GLY A 1 96 ? 21.526 1.825 3.400 1.00 74.44 96 GLY A N 1
ATOM 725 C CA . GLY A 1 96 ? 21.224 3.167 3.915 1.00 74.44 96 GLY A CA 1
ATOM 726 C C . GLY A 1 96 ? 21.025 4.236 2.834 1.00 74.44 96 GLY A C 1
ATOM 727 O O . GLY A 1 96 ? 21.022 5.424 3.140 1.00 74.44 96 GLY A O 1
ATOM 728 N N . GLU A 1 97 ? 20.893 3.830 1.570 1.00 81.00 97 GLU A N 1
ATOM 729 C CA . GLU A 1 97 ? 20.545 4.726 0.465 1.00 81.00 97 GLU A CA 1
ATOM 730 C C . GLU A 1 97 ? 19.023 4.852 0.346 1.00 81.00 97 GLU A C 1
ATOM 732 O O . GLU A 1 97 ? 18.309 3.840 0.309 1.00 81.00 97 GLU A O 1
ATOM 737 N N . GLU A 1 98 ? 18.546 6.093 0.251 1.00 84.38 98 GLU A N 1
ATOM 738 C CA . GLU A 1 98 ? 17.141 6.416 0.030 1.00 84.38 98 GLU A CA 1
ATOM 739 C C . GLU A 1 98 ? 16.761 6.267 -1.442 1.00 84.38 98 GLU A C 1
ATOM 741 O O . GLU A 1 98 ? 17.358 6.871 -2.330 1.00 84.38 98 GLU A O 1
ATOM 746 N N . ASN A 1 99 ? 15.705 5.501 -1.693 1.00 86.44 99 ASN A N 1
ATOM 747 C CA . ASN A 1 99 ? 15.114 5.328 -3.009 1.00 86.44 99 ASN A CA 1
ATOM 748 C C . ASN A 1 99 ? 13.699 5.900 -3.001 1.00 86.44 99 ASN A C 1
ATOM 750 O O . ASN A 1 99 ? 12.822 5.386 -2.309 1.00 86.44 99 ASN A O 1
ATOM 754 N N . ALA A 1 100 ? 13.471 6.951 -3.786 1.00 91.38 100 ALA A N 1
ATOM 755 C CA . ALA A 1 100 ? 12.151 7.536 -3.984 1.00 91.38 100 ALA A CA 1
ATOM 756 C C . ALA A 1 100 ? 11.501 6.964 -5.251 1.00 91.38 100 ALA A C 1
ATOM 758 O O . ALA A 1 100 ? 12.090 6.998 -6.333 1.00 91.38 100 ALA A O 1
ATOM 759 N N . VAL A 1 101 ? 10.277 6.454 -5.130 1.00 93.88 101 VAL A N 1
ATOM 760 C CA . VAL A 1 101 ? 9.511 5.875 -6.241 1.00 93.88 101 VAL A CA 1
ATOM 761 C C . VAL A 1 101 ? 8.117 6.490 -6.269 1.00 93.88 101 VAL A C 1
ATOM 763 O O . VAL A 1 101 ? 7.453 6.587 -5.239 1.00 93.88 101 VAL A O 1
ATOM 766 N N . ALA A 1 102 ? 7.665 6.892 -7.457 1.00 95.88 102 ALA A N 1
ATOM 767 C CA . ALA A 1 102 ? 6.313 7.394 -7.665 1.00 95.88 102 ALA A CA 1
ATOM 768 C C . ALA A 1 102 ? 5.306 6.235 -7.775 1.00 95.88 102 ALA A C 1
ATOM 770 O O . ALA A 1 102 ? 5.488 5.298 -8.559 1.00 95.88 102 ALA A O 1
ATOM 771 N N . TYR A 1 103 ? 4.231 6.321 -6.998 1.00 96.94 103 TYR A N 1
ATOM 772 C CA . TYR A 1 103 ? 3.062 5.445 -7.032 1.00 96.94 103 TYR A CA 1
ATOM 773 C C . TYR A 1 103 ? 1.820 6.250 -7.426 1.00 96.94 103 TYR A C 1
ATOM 775 O O . TYR A 1 103 ? 1.818 7.464 -7.253 1.00 96.94 103 TYR A O 1
ATOM 783 N N . PRO A 1 104 ? 0.749 5.612 -7.927 1.00 97.06 104 PRO A N 1
ATOM 784 C CA . PRO A 1 104 ? -0.533 6.281 -8.136 1.00 97.06 104 PRO A CA 1
ATOM 785 C C . PRO A 1 104 ? -1.052 6.950 -6.857 1.00 97.06 104 PRO A C 1
ATOM 787 O O . PRO A 1 104 ? -0.819 6.452 -5.755 1.00 97.06 104 PRO A O 1
ATOM 790 N N . ALA A 1 105 ? -1.782 8.057 -6.990 1.00 96.81 105 ALA A N 1
ATOM 791 C CA . ALA A 1 105 ? -2.359 8.773 -5.847 1.00 96.81 105 ALA A CA 1
ATOM 792 C C . ALA A 1 105 ? -3.352 7.924 -5.029 1.00 96.81 105 ALA A C 1
ATOM 794 O O . ALA A 1 105 ? -3.549 8.188 -3.844 1.00 96.81 105 ALA A O 1
ATOM 795 N N . ASP A 1 106 ? -3.949 6.900 -5.639 1.00 96.69 106 ASP A N 1
ATOM 796 C CA . ASP A 1 106 ? -4.840 5.929 -4.998 1.00 96.69 106 ASP A CA 1
ATOM 797 C C . ASP A 1 106 ? -4.123 4.661 -4.499 1.00 96.69 106 ASP A C 1
ATOM 799 O O . ASP A 1 106 ? -4.773 3.644 -4.238 1.00 96.69 106 ASP A O 1
ATOM 803 N N . LEU A 1 107 ? -2.794 4.712 -4.333 1.00 97.56 107 LEU A N 1
ATOM 804 C CA . LEU A 1 107 ? -1.982 3.621 -3.795 1.00 97.56 107 LEU A CA 1
ATOM 805 C C . LEU A 1 107 ? -2.657 2.954 -2.590 1.00 97.56 107 LEU A C 1
ATOM 807 O O . LEU A 1 107 ? -2.938 3.585 -1.571 1.00 97.56 107 LEU A O 1
ATOM 811 N N . GLY A 1 108 ? -2.882 1.648 -2.704 1.00 97.31 108 GLY A N 1
ATOM 812 C CA . GLY A 1 108 ? -3.448 0.827 -1.643 1.00 97.31 108 GLY A CA 1
ATOM 813 C C . GLY A 1 108 ? -4.964 0.956 -1.463 1.00 97.31 108 GLY A C 1
ATOM 814 O O . GLY A 1 108 ? -5.489 0.307 -0.565 1.00 97.31 108 GLY A O 1
ATOM 815 N N . ALA A 1 109 ? -5.696 1.719 -2.281 1.00 97.50 109 ALA A N 1
ATOM 816 C CA . ALA A 1 109 ? -7.149 1.896 -2.119 1.00 97.50 109 ALA A CA 1
ATOM 817 C C . ALA A 1 109 ? -7.983 0.646 -2.471 1.00 97.50 109 ALA A C 1
ATOM 819 O O . ALA A 1 109 ? -9.129 0.499 -2.046 1.00 97.50 109 ALA A O 1
ATOM 820 N N . ARG A 1 110 ? -7.408 -0.275 -3.245 1.00 97.81 110 ARG A N 1
ATOM 821 C CA . ARG A 1 110 ? -8.023 -1.532 -3.695 1.00 97.81 110 ARG A CA 1
ATOM 822 C C . ARG A 1 110 ? -6.962 -2.624 -3.783 1.00 97.81 110 ARG A C 1
ATOM 824 O O . ARG A 1 110 ? -5.766 -2.339 -3.769 1.00 97.81 110 ARG A O 1
ATOM 831 N N . CYS A 1 111 ? -7.403 -3.863 -3.925 1.00 98.25 111 CYS A N 1
ATOM 832 C CA . CYS A 1 111 ? -6.527 -5.005 -4.116 1.00 98.25 111 CYS A CA 1
ATOM 833 C C . CYS A 1 111 ? -5.865 -4.974 -5.495 1.00 98.25 111 CYS A C 1
ATOM 835 O O . CYS A 1 111 ? -6.501 -5.283 -6.502 1.00 98.25 111 CYS A O 1
ATOM 837 N N . GLU A 1 112 ? -4.577 -4.644 -5.524 1.00 97.44 112 GLU A N 1
ATOM 838 C CA . GLU A 1 112 ? -3.723 -4.681 -6.714 1.00 97.44 112 GLU A CA 1
ATOM 839 C C . GLU A 1 112 ? -2.295 -5.059 -6.300 1.00 97.44 112 GLU A C 1
ATOM 841 O O . GLU A 1 112 ? -1.894 -4.774 -5.167 1.00 97.44 112 GLU A O 1
ATOM 846 N N . PRO A 1 113 ? -1.512 -5.721 -7.170 1.00 97.56 113 PRO A N 1
ATOM 847 C CA . PRO A 1 113 ? -0.072 -5.865 -6.978 1.00 97.56 113 PRO A CA 1
ATOM 848 C C . PRO A 1 113 ? 0.646 -4.525 -7.225 1.00 97.56 113 PRO A C 1
ATOM 850 O O . PRO A 1 113 ? 1.314 -4.337 -8.243 1.00 97.56 113 PRO A O 1
ATOM 853 N N . TRP A 1 114 ? 0.479 -3.578 -6.297 1.00 97.31 114 TRP A N 1
ATOM 854 C CA . TRP A 1 11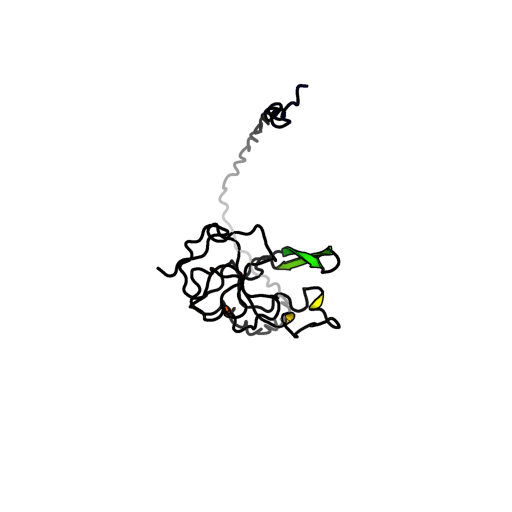4 ? 0.938 -2.188 -6.413 1.00 97.31 114 TRP A CA 1
ATOM 855 C C . TRP A 1 114 ? 2.441 -2.033 -6.651 1.00 97.31 114 TRP A C 1
ATOM 857 O O . TRP A 1 114 ? 2.873 -1.029 -7.209 1.00 97.31 114 TRP A O 1
ATOM 867 N N . ASP A 1 115 ? 3.251 -3.009 -6.267 1.00 96.56 115 ASP A N 1
ATOM 868 C CA . ASP A 1 115 ? 4.707 -2.908 -6.383 1.00 96.56 115 ASP A CA 1
ATOM 869 C C . ASP A 1 115 ? 5.231 -3.478 -7.700 1.00 96.56 115 ASP A C 1
ATOM 871 O O . ASP A 1 115 ? 6.357 -3.182 -8.111 1.00 96.56 115 ASP A O 1
ATOM 875 N N . ASN A 1 116 ? 4.412 -4.272 -8.394 1.00 97.25 116 ASN A N 1
ATOM 876 C CA . ASN A 1 116 ? 4.832 -5.029 -9.559 1.00 97.25 116 ASN A CA 1
ATOM 877 C C . ASN A 1 116 ? 5.316 -4.119 -10.693 1.00 97.25 116 ASN A C 1
ATOM 879 O O . ASN A 1 116 ? 4.558 -3.302 -11.214 1.00 97.25 116 ASN A O 1
ATOM 883 N N . GLY A 1 117 ? 6.581 -4.258 -11.093 1.00 95.56 117 GLY A N 1
ATOM 884 C CA . GLY A 1 117 ? 7.197 -3.400 -12.108 1.00 95.56 117 GLY A CA 1
ATOM 885 C C . GLY A 1 117 ? 7.448 -1.952 -11.674 1.00 95.56 117 GLY A C 1
ATOM 886 O O . GLY A 1 117 ? 7.952 -1.171 -12.480 1.00 95.56 117 GLY A O 1
ATOM 887 N N . ARG A 1 118 ? 7.131 -1.584 -10.426 1.00 94.25 118 ARG A N 1
ATOM 888 C CA . ARG A 1 118 ? 7.265 -0.218 -9.902 1.00 94.25 118 ARG A CA 1
ATOM 889 C C . ARG A 1 118 ? 8.379 -0.110 -8.871 1.00 94.25 118 ARG A C 1
ATOM 891 O O . ARG A 1 118 ? 9.286 0.706 -9.046 1.00 94.25 118 ARG A O 1
ATOM 898 N N . HIS A 1 119 ? 8.349 -0.950 -7.838 1.00 93.12 119 HIS A N 1
ATOM 899 C CA . HIS A 1 119 ? 9.432 -1.006 -6.860 1.00 93.12 119 HIS A CA 1
ATOM 900 C C . HIS A 1 119 ? 10.735 -1.468 -7.532 1.00 93.12 119 HIS A C 1
ATOM 902 O O . HIS A 1 119 ? 10.698 -2.253 -8.483 1.00 93.12 119 HIS A O 1
ATOM 908 N N . ALA A 1 120 ? 11.889 -0.992 -7.048 1.00 91.44 120 ALA A N 1
ATOM 909 C CA . ALA A 1 120 ? 13.197 -1.288 -7.640 1.00 91.44 120 ALA A CA 1
ATOM 910 C C . ALA A 1 120 ? 13.418 -2.802 -7.815 1.00 91.44 120 ALA A C 1
ATOM 912 O O . ALA A 1 120 ? 13.665 -3.249 -8.932 1.00 91.44 120 ALA A O 1
ATOM 913 N N . ASP A 1 121 ? 13.179 -3.582 -6.759 1.00 91.56 121 ASP A N 1
ATOM 914 C CA . ASP A 1 121 ? 13.310 -5.052 -6.744 1.00 91.56 121 ASP A CA 1
ATOM 915 C C . ASP A 1 121 ? 12.241 -5.805 -7.555 1.00 91.56 121 ASP A C 1
ATOM 917 O O . ASP A 1 121 ? 12.335 -7.017 -7.750 1.00 91.56 121 ASP A O 1
ATOM 921 N N . CYS A 1 122 ? 11.212 -5.099 -8.026 1.00 95.38 122 CYS A N 1
ATOM 922 C CA . CYS A 1 122 ? 10.069 -5.660 -8.7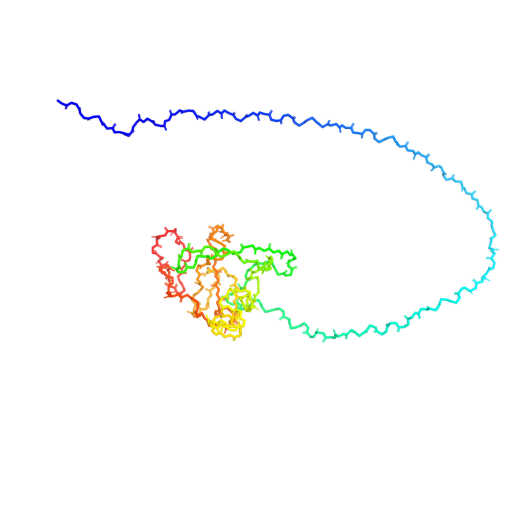44 1.00 95.38 122 CYS A CA 1
ATOM 923 C C . CYS A 1 122 ? 10.128 -5.433 -10.254 1.00 95.38 122 CYS A C 1
ATOM 925 O O . CYS A 1 122 ? 9.179 -5.768 -10.967 1.00 95.38 122 CYS A O 1
ATOM 927 N N . LYS A 1 123 ? 11.231 -4.871 -10.756 1.00 94.50 123 LYS A N 1
ATOM 928 C CA . LYS A 1 123 ? 11.491 -4.723 -12.191 1.00 94.50 123 LYS A CA 1
ATOM 929 C C . LYS A 1 123 ? 11.921 -6.053 -12.815 1.00 94.50 123 LYS A C 1
ATOM 931 O O . LYS A 1 123 ? 12.297 -7.003 -12.127 1.00 94.50 123 LYS A O 1
ATOM 936 N N . GLU A 1 124 ? 11.861 -6.139 -14.140 1.00 94.38 124 GLU A N 1
ATOM 937 C CA . GLU A 1 124 ? 12.405 -7.289 -14.869 1.00 94.38 124 GLU A CA 1
ATOM 938 C C . GLU A 1 124 ? 13.907 -7.460 -14.578 1.00 94.38 124 GLU A C 1
ATOM 940 O O . GLU A 1 124 ? 14.652 -6.484 -14.486 1.00 94.38 124 GLU A O 1
ATOM 945 N N . GLY A 1 125 ? 14.350 -8.708 -14.404 1.00 92.56 125 GLY A N 1
ATOM 946 C CA . GLY A 1 125 ? 15.748 -9.039 -14.100 1.00 92.56 125 GLY A CA 1
ATOM 947 C C . GLY A 1 125 ? 16.186 -8.797 -12.649 1.00 92.56 125 GLY A C 1
ATOM 948 O O . GLY A 1 125 ? 17.335 -9.082 -12.322 1.00 92.56 125 GLY A O 1
ATOM 949 N N . GLN A 1 126 ? 15.299 -8.304 -11.781 1.00 93.38 126 GLN A N 1
ATOM 950 C CA . GLN A 1 126 ? 15.557 -8.131 -10.348 1.00 93.38 126 GLN A CA 1
ATOM 951 C C . GLN A 1 126 ? 15.087 -9.344 -9.536 1.00 93.38 126 GLN A C 1
ATOM 953 O O . GLN A 1 126 ? 14.441 -10.246 -10.067 1.00 93.38 126 GLN A O 1
ATOM 958 N N . THR A 1 127 ? 15.430 -9.382 -8.244 1.00 91.19 127 THR A N 1
ATOM 959 C CA . THR A 1 127 ? 14.967 -10.418 -7.306 1.00 91.19 127 THR A CA 1
ATOM 960 C C . THR A 1 127 ? 14.140 -9.764 -6.192 1.00 91.19 127 THR A C 1
ATOM 962 O O . THR A 1 127 ? 14.683 -8.928 -5.480 1.00 91.19 127 THR A O 1
ATOM 965 N N . PRO A 1 128 ? 12.862 -10.145 -5.996 1.00 93.38 128 PRO A N 1
ATOM 966 C CA . PRO A 1 128 ? 12.177 -11.264 -6.648 1.00 93.38 128 PRO A CA 1
ATOM 967 C C . PRO A 1 128 ? 11.752 -10.987 -8.099 1.00 93.38 128 PRO A C 1
ATOM 969 O O . PRO A 1 128 ? 11.577 -11.946 -8.846 1.00 93.38 128 PRO A O 1
ATOM 972 N N . GLY A 1 129 ? 11.655 -9.724 -8.515 1.00 93.94 129 GLY A N 1
ATOM 973 C CA . GLY A 1 129 ? 11.379 -9.335 -9.896 1.00 93.94 129 GLY A CA 1
ATOM 974 C C . GLY A 1 129 ? 9.900 -9.356 -10.283 1.00 93.94 129 GLY A C 1
ATOM 975 O O . GLY A 1 129 ? 9.025 -9.787 -9.528 1.00 93.94 129 GLY A O 1
ATOM 976 N N . PHE A 1 130 ? 9.622 -8.868 -11.492 1.00 96.50 130 PHE A N 1
ATOM 977 C CA . PHE A 1 130 ? 8.262 -8.714 -12.014 1.00 96.50 130 PHE A CA 1
ATOM 978 C C . PHE A 1 130 ? 7.450 -10.017 -11.922 1.00 96.50 130 PHE A C 1
ATOM 980 O O . PHE A 1 130 ? 7.884 -11.070 -12.384 1.00 96.50 130 PHE A O 1
ATOM 987 N N . GLY A 1 131 ? 6.260 -9.939 -11.328 1.00 96.19 131 GLY A N 1
ATOM 988 C CA . GLY A 1 131 ? 5.296 -11.029 -11.174 1.00 96.19 131 GLY A CA 1
ATOM 989 C C . GLY A 1 131 ? 5.657 -12.070 -10.113 1.00 96.19 131 GLY A C 1
ATOM 990 O O . GLY A 1 131 ? 4.905 -13.025 -9.930 1.00 96.19 131 GLY A O 1
ATOM 991 N N . ASN A 1 132 ? 6.776 -11.907 -9.408 1.00 96.50 132 ASN A N 1
ATOM 992 C CA . ASN A 1 132 ? 7.329 -12.917 -8.511 1.00 96.50 132 ASN A CA 1
ATOM 993 C C . ASN A 1 132 ? 7.390 -12.434 -7.059 1.00 96.50 132 ASN A C 1
ATOM 995 O O . ASN A 1 132 ? 7.403 -11.239 -6.773 1.00 96.50 132 ASN A O 1
ATOM 999 N N . GLY A 1 133 ? 7.455 -13.383 -6.120 1.00 95.50 133 GLY A N 1
ATOM 1000 C CA . GLY A 1 133 ? 7.544 -13.079 -4.690 1.00 95.50 133 GLY A CA 1
ATOM 1001 C C . GLY A 1 133 ? 6.423 -12.146 -4.231 1.00 95.50 133 GLY A C 1
ATOM 1002 O O . GLY A 1 133 ? 5.279 -12.323 -4.644 1.00 95.50 133 GLY A O 1
ATOM 1003 N N . TRP A 1 134 ? 6.767 -11.154 -3.406 1.00 95.06 134 TRP A N 1
ATOM 1004 C CA . TRP A 1 134 ? 5.843 -10.122 -2.927 1.00 95.06 134 TRP A CA 1
ATOM 1005 C C . TRP A 1 134 ? 5.424 -9.129 -4.024 1.00 95.06 134 TRP A C 1
ATOM 1007 O O . TRP A 1 134 ? 4.315 -8.614 -3.961 1.00 95.06 134 TRP A O 1
ATOM 1017 N N . CYS A 1 135 ? 6.236 -8.931 -5.069 1.00 96.69 135 CYS A N 1
ATOM 1018 C CA . CYS A 1 135 ? 5.930 -8.000 -6.159 1.00 96.69 135 CYS A CA 1
ATOM 1019 C C . CYS A 1 135 ? 4.617 -8.338 -6.866 1.00 96.69 135 CYS A C 1
ATOM 1021 O O . CYS A 1 135 ? 3.852 -7.450 -7.216 1.00 96.69 135 CYS A O 1
ATOM 1023 N N . GLY A 1 136 ? 4.345 -9.629 -7.072 1.00 96.81 136 GLY A N 1
ATOM 1024 C CA . GLY A 1 136 ? 3.108 -10.099 -7.700 1.00 96.81 136 GLY A CA 1
ATOM 1025 C C . GLY A 1 136 ? 1.918 -10.235 -6.747 1.00 96.81 136 GLY A C 1
ATOM 1026 O O . GLY A 1 136 ? 0.858 -10.688 -7.178 1.00 96.81 136 GLY A O 1
ATOM 1027 N N . GLN A 1 137 ? 2.070 -9.919 -5.458 1.00 97.88 137 GLN A N 1
ATOM 1028 C CA . GLN A 1 137 ? 1.018 -10.148 -4.468 1.00 97.88 137 GLN A CA 1
ATOM 1029 C C . GLN A 1 137 ? 0.107 -8.925 -4.355 1.00 97.88 137 GLN A C 1
ATOM 1031 O O . GLN A 1 137 ? 0.598 -7.815 -4.159 1.00 97.88 137 GLN A O 1
ATOM 1036 N N . PRO A 1 138 ? -1.223 -9.101 -4.437 1.00 98.06 138 PRO A N 1
ATOM 1037 C CA . PRO A 1 138 ? -2.142 -7.997 -4.259 1.00 98.06 138 PRO A CA 1
ATOM 1038 C C . PRO A 1 138 ? -2.261 -7.619 -2.785 1.00 98.06 138 PRO A C 1
ATOM 1040 O O . PRO A 1 138 ? -2.334 -8.487 -1.910 1.00 98.06 138 PRO A O 1
ATOM 1043 N N . TRP A 1 139 ? -2.352 -6.323 -2.517 1.00 98.06 139 TRP A N 1
ATOM 1044 C CA . TRP A 1 139 ? -2.585 -5.792 -1.178 1.00 98.06 139 TRP A CA 1
ATOM 1045 C C . TRP A 1 139 ? -3.376 -4.490 -1.230 1.00 98.06 139 TRP A C 1
ATOM 1047 O O . TRP A 1 139 ? -3.578 -3.903 -2.294 1.00 98.06 139 TRP A O 1
ATOM 1057 N N . CYS A 1 140 ? -3.855 -4.058 -0.068 1.00 98.44 140 CYS A N 1
ATOM 1058 C CA . CYS A 1 140 ? -4.467 -2.751 0.113 1.00 98.44 140 CYS A CA 1
ATOM 1059 C C . CYS A 1 140 ? -4.277 -2.250 1.549 1.00 98.44 140 CYS A C 1
ATOM 1061 O O . CYS A 1 140 ? -3.889 -3.017 2.440 1.00 98.44 140 CYS A O 1
ATOM 1063 N N . TYR A 1 141 ? -4.549 -0.966 1.771 1.00 97.75 141 TYR A N 1
ATOM 1064 C CA . TYR A 1 141 ? -4.642 -0.389 3.103 1.00 97.75 141 TYR A CA 1
ATOM 1065 C C . TYR A 1 141 ? -5.952 -0.779 3.772 1.00 97.75 141 TYR A C 1
ATOM 1067 O O . TYR A 1 141 ? -6.977 -0.925 3.109 1.00 97.75 141 TYR A O 1
ATOM 1075 N N . VAL A 1 142 ? -5.930 -0.938 5.094 1.00 96.50 142 VAL A N 1
ATOM 1076 C CA . VAL A 1 142 ? -7.078 -1.410 5.878 1.00 96.50 142 VAL A CA 1
ATOM 1077 C C . VAL A 1 142 ? -7.151 -0.743 7.250 1.00 96.50 142 VAL A C 1
ATOM 1079 O O . VAL A 1 142 ? -6.156 -0.263 7.790 1.00 96.50 142 VAL A O 1
ATOM 1082 N N . ASP A 1 143 ? -8.344 -0.762 7.845 1.00 92.88 143 ASP A N 1
ATOM 1083 C CA . ASP A 1 143 ? -8.540 -0.454 9.263 1.00 92.88 143 ASP A CA 1
ATOM 1084 C C . ASP A 1 143 ? -8.320 -1.732 10.092 1.00 92.88 143 ASP A C 1
ATOM 1086 O O . ASP A 1 143 ? -9.197 -2.606 10.088 1.00 92.88 143 ASP A O 1
ATOM 1090 N N . PRO A 1 144 ? -7.206 -1.867 10.838 1.00 87.56 144 PRO A N 1
ATOM 1091 C CA . PRO A 1 144 ? -6.909 -3.092 11.582 1.00 87.56 144 PRO A CA 1
ATOM 1092 C C . PRO A 1 144 ? -7.970 -3.410 12.643 1.00 87.56 144 PRO A C 1
ATOM 1094 O O . PRO A 1 144 ? -8.129 -4.564 13.029 1.00 87.56 144 PRO A O 1
ATOM 1097 N N . CYS A 1 145 ? -8.740 -2.415 13.082 1.00 85.00 145 CYS A N 1
ATOM 1098 C CA . CYS A 1 145 ? -9.760 -2.557 14.116 1.00 85.00 145 CYS A CA 1
ATOM 1099 C C . CYS A 1 145 ? -11.097 -3.044 13.565 1.00 85.00 145 CYS A C 1
ATOM 1101 O O . CYS A 1 145 ? -11.924 -3.570 14.312 1.00 85.00 145 CYS A O 1
ATOM 1103 N N . ASN A 1 146 ? -11.305 -2.881 12.260 1.00 88.88 146 ASN A N 1
ATOM 1104 C CA . ASN A 1 146 ? -12.445 -3.441 11.551 1.00 88.88 146 ASN A CA 1
ATOM 1105 C C . ASN A 1 146 ? -12.122 -4.806 10.916 1.00 88.88 146 ASN A C 1
ATOM 1107 O O . ASN A 1 146 ? -13.023 -5.476 10.418 1.00 88.88 146 ASN A O 1
ATOM 1111 N N . CYS A 1 147 ? -10.857 -5.232 10.952 1.00 90.12 147 CYS A N 1
ATOM 1112 C CA . CYS A 1 147 ? -10.392 -6.472 10.347 1.00 90.12 147 CYS A CA 1
ATOM 1113 C C . CYS A 1 147 ? -10.606 -7.697 11.244 1.00 90.12 147 CYS A C 1
ATOM 1115 O O . CYS A 1 147 ? -10.069 -7.802 12.343 1.00 90.12 147 CYS A O 1
ATOM 1117 N N . LYS A 1 148 ? -11.366 -8.670 10.735 1.00 89.62 148 LYS A N 1
ATOM 1118 C CA . LYS A 1 148 ? -11.711 -9.943 11.392 1.00 89.62 148 LYS A CA 1
ATOM 1119 C C . LYS A 1 148 ? -11.294 -11.130 10.522 1.00 89.62 148 LYS A C 1
ATOM 1121 O O . LYS A 1 148 ? -12.091 -12.026 10.225 1.00 89.62 148 LYS A O 1
ATOM 1126 N N . ILE A 1 149 ? -10.041 -11.096 10.078 1.00 89.00 149 ILE A N 1
ATOM 1127 C CA . ILE A 1 149 ? -9.396 -12.130 9.262 1.00 89.00 149 ILE A CA 1
ATOM 1128 C C . ILE A 1 149 ? -8.264 -12.812 10.057 1.00 89.00 149 ILE A C 1
ATOM 1130 O O . ILE A 1 149 ? -7.731 -12.200 10.981 1.00 89.00 149 ILE A O 1
ATOM 1134 N N . PRO A 1 150 ? -7.892 -14.070 9.742 1.00 86.88 150 PRO A N 1
ATOM 1135 C CA . PRO A 1 150 ? -6.916 -14.822 10.543 1.00 86.88 150 PRO A CA 1
ATOM 1136 C C . PRO A 1 150 ? -5.499 -14.234 10.535 1.00 86.88 150 PRO A C 1
ATOM 1138 O O . PRO A 1 150 ? -4.769 -14.369 11.512 1.00 86.88 150 PRO A O 1
ATOM 1141 N N . VAL A 1 151 ? -5.107 -13.602 9.426 1.00 88.69 151 VAL A N 1
ATOM 1142 C CA . VAL A 1 151 ? -3.801 -12.956 9.269 1.00 88.69 151 VAL A CA 1
ATOM 1143 C C . VAL A 1 151 ? -3.982 -11.464 9.494 1.00 88.69 151 VAL A C 1
ATOM 1145 O O . VAL A 1 151 ? -4.713 -10.812 8.751 1.00 88.69 151 VAL A O 1
ATOM 1148 N N . LEU A 1 152 ? -3.331 -10.935 10.527 1.00 85.81 152 LEU A N 1
ATOM 1149 C CA . LEU A 1 152 ? -3.451 -9.526 10.874 1.00 85.81 152 LEU A CA 1
ATOM 1150 C C . LEU A 1 152 ? -2.787 -8.602 9.842 1.00 85.81 152 LEU A C 1
ATOM 1152 O O . LEU A 1 152 ? -1.708 -8.934 9.337 1.00 85.81 152 LEU A O 1
ATOM 1156 N N . PRO A 1 153 ? -3.373 -7.413 9.606 1.00 91.19 153 PRO A N 1
ATOM 1157 C CA . PRO A 1 153 ? -2.706 -6.324 8.903 1.00 91.19 153 PRO A CA 1
ATOM 1158 C C . PRO A 1 153 ? -1.401 -5.887 9.583 1.00 91.19 153 PRO A C 1
ATOM 1160 O O . PRO A 1 153 ? -1.211 -6.072 10.787 1.00 91.19 153 PRO A O 1
ATOM 1163 N N . LYS A 1 154 ? -0.512 -5.266 8.810 1.00 89.69 154 LYS A N 1
ATOM 1164 C CA . LYS A 1 154 ? 0.821 -4.811 9.228 1.00 89.69 154 LYS A CA 1
ATOM 1165 C C . LYS A 1 154 ? 0.926 -3.296 9.115 1.00 89.69 154 LYS A C 1
ATOM 1167 O O . LYS A 1 154 ? 0.256 -2.702 8.277 1.00 89.69 154 LYS A O 1
ATOM 1172 N N . LEU A 1 155 ? 1.776 -2.682 9.934 1.00 88.62 155 LEU A N 1
ATOM 1173 C CA . LEU A 1 155 ? 2.052 -1.249 9.856 1.00 88.62 155 LEU A CA 1
ATOM 1174 C C . LEU A 1 155 ? 2.694 -0.902 8.503 1.00 88.62 155 LEU A C 1
ATOM 1176 O O . LEU A 1 155 ? 3.654 -1.556 8.098 1.00 88.62 155 LEU A O 1
ATOM 1180 N N . SER A 1 156 ? 2.171 0.112 7.814 1.00 90.44 156 SER A N 1
ATOM 1181 C CA . SER A 1 156 ? 2.716 0.579 6.539 1.00 90.44 156 SER A CA 1
ATOM 1182 C C . SER A 1 156 ? 4.012 1.357 6.733 1.00 90.44 156 SER A C 1
ATOM 1184 O O . SER A 1 156 ? 4.092 2.247 7.575 1.00 90.44 156 SER A O 1
ATOM 1186 N N . THR A 1 157 ? 5.005 1.064 5.895 1.00 89.19 157 THR A N 1
ATOM 1187 C CA . THR A 1 157 ? 6.231 1.866 5.765 1.00 89.19 157 THR A CA 1
ATOM 1188 C C . THR A 1 157 ? 6.166 2.850 4.598 1.00 89.19 157 THR A C 1
ATOM 1190 O O . THR A 1 157 ? 7.025 3.714 4.485 1.00 89.19 157 THR A O 1
ATOM 1193 N N . TYR A 1 158 ? 5.159 2.736 3.725 1.00 92.12 158 TYR A N 1
ATOM 1194 C CA . TYR A 1 158 ? 5.072 3.514 2.484 1.00 92.12 158 TYR A CA 1
ATOM 1195 C C . TYR A 1 158 ? 4.572 4.945 2.732 1.00 92.12 158 TYR A C 1
ATOM 1197 O O . TYR A 1 158 ? 4.755 5.842 1.912 1.00 92.12 158 TYR A O 1
ATOM 1205 N N . SER A 1 159 ? 3.902 5.172 3.860 1.00 88.81 159 SER A N 1
ATOM 1206 C CA . SER A 1 159 ? 3.382 6.482 4.256 1.00 88.81 159 SER A CA 1
ATOM 1207 C C . SER A 1 159 ? 3.407 6.592 5.783 1.00 88.81 159 SER A C 1
ATOM 1209 O O . SER A 1 159 ? 2.358 6.471 6.417 1.00 88.81 159 SER A O 1
ATOM 1211 N N . PRO A 1 160 ? 4.598 6.760 6.389 1.00 85.44 160 PRO A N 1
ATOM 1212 C CA . PRO A 1 160 ? 4.776 6.676 7.842 1.00 85.44 160 PRO A CA 1
ATOM 1213 C C . PRO A 1 160 ? 3.997 7.752 8.611 1.00 85.44 160 PRO A C 1
ATOM 1215 O O . PRO A 1 160 ? 3.554 7.505 9.729 1.00 85.44 160 PRO A O 1
ATOM 1218 N N . ASP A 1 161 ? 3.763 8.910 7.989 1.00 87.69 161 ASP A N 1
ATOM 1219 C CA . ASP A 1 161 ? 3.024 10.026 8.591 1.00 87.69 161 ASP A CA 1
ATOM 1220 C C . ASP A 1 161 ? 1.510 9.979 8.311 1.00 87.69 161 ASP A C 1
ATOM 1222 O O . ASP A 1 161 ? 0.746 10.803 8.822 1.00 87.69 161 ASP A O 1
ATOM 1226 N N . ALA A 1 162 ? 1.045 9.038 7.479 1.00 90.00 162 ALA A N 1
ATOM 1227 C CA . ALA A 1 162 ? -0.364 8.939 7.124 1.00 90.00 162 ALA A CA 1
ATOM 1228 C C . ALA A 1 162 ? -1.175 8.297 8.254 1.00 90.00 162 ALA A C 1
ATOM 1230 O O . ALA A 1 162 ? -0.825 7.243 8.791 1.00 90.00 162 ALA A O 1
ATOM 1231 N N . LEU A 1 163 ? -2.314 8.919 8.568 1.00 89.50 163 LEU A N 1
ATOM 1232 C CA . LEU A 1 163 ? -3.213 8.464 9.621 1.00 89.50 163 LEU A CA 1
ATOM 1233 C C . LEU A 1 163 ? -4.594 8.114 9.071 1.00 89.50 163 LEU A C 1
ATOM 1235 O O . LEU A 1 163 ? -5.202 8.888 8.332 1.00 89.50 163 LEU A O 1
ATOM 1239 N N . PHE A 1 164 ? -5.148 6.997 9.537 1.00 90.19 164 PHE A N 1
ATOM 1240 C CA . PHE A 1 164 ? -6.558 6.664 9.378 1.00 90.19 164 PHE A CA 1
ATOM 1241 C C . PHE A 1 164 ? -7.238 6.680 10.746 1.00 90.19 164 PHE A C 1
ATOM 1243 O O . PHE A 1 164 ? -6.881 5.924 11.648 1.00 90.19 164 PHE A O 1
ATOM 1250 N N . ARG A 1 165 ? -8.213 7.582 10.925 1.00 88.75 165 ARG A N 1
ATOM 1251 C CA . ARG A 1 165 ? -8.945 7.765 12.197 1.00 88.75 165 ARG A CA 1
ATOM 1252 C C . ARG A 1 165 ? -8.012 7.973 13.405 1.00 88.75 165 ARG A C 1
ATOM 1254 O O . ARG A 1 165 ? -8.273 7.465 14.493 1.00 88.75 165 ARG A O 1
ATOM 1261 N N . GLY A 1 166 ? -6.924 8.717 13.196 1.00 84.94 166 GLY A N 1
ATOM 1262 C CA . GLY A 1 166 ? -5.936 9.038 14.231 1.00 84.94 166 GLY A CA 1
ATOM 1263 C C . GLY A 1 166 ? -4.978 7.897 14.587 1.00 84.94 166 GLY A C 1
ATOM 1264 O O . GLY A 1 166 ? -4.307 7.982 15.610 1.00 84.94 166 GLY A O 1
ATOM 1265 N N . LYS A 1 167 ? -4.921 6.831 13.783 1.00 83.50 167 LYS A N 1
ATOM 1266 C CA . LYS A 1 167 ? -3.976 5.717 13.937 1.00 83.50 167 LYS A CA 1
ATOM 1267 C C . LYS A 1 167 ? -3.059 5.635 12.715 1.00 83.50 167 LYS A C 1
ATOM 1269 O O . LYS A 1 167 ? -3.519 6.006 11.635 1.00 83.50 167 LYS A O 1
ATOM 1274 N N . PRO A 1 168 ? -1.821 5.135 12.859 1.00 88.06 168 PRO A N 1
ATOM 1275 C CA . PRO A 1 168 ? -0.955 4.857 11.718 1.00 88.06 168 PRO A CA 1
ATOM 1276 C C . PRO A 1 168 ? -1.638 3.964 10.682 1.00 88.06 168 PRO A C 1
ATOM 1278 O O . PRO A 1 168 ? -2.536 3.187 11.016 1.00 88.06 168 PRO A O 1
ATOM 1281 N N . LEU A 1 169 ? -1.218 4.074 9.427 1.00 91.06 169 LEU A N 1
ATOM 1282 C CA . LEU A 1 169 ? -1.795 3.306 8.332 1.00 91.06 169 LEU A CA 1
ATOM 1283 C C . LEU A 1 169 ? -1.342 1.838 8.372 1.00 91.06 169 LEU A C 1
ATOM 1285 O O . LEU A 1 169 ? -0.157 1.553 8.537 1.00 91.06 169 LEU A O 1
ATOM 1289 N N . PHE A 1 170 ? -2.272 0.902 8.174 1.00 92.94 170 PHE A N 1
ATOM 1290 C CA . PHE A 1 170 ? -1.976 -0.531 8.078 1.00 92.94 170 PHE A CA 1
ATOM 1291 C C . PHE A 1 170 ? -2.301 -1.053 6.682 1.00 92.94 170 PHE A C 1
ATOM 1293 O O . PHE A 1 170 ? -3.248 -0.588 6.050 1.00 92.94 170 PHE A O 1
ATOM 1300 N N . PHE A 1 171 ? -1.553 -2.051 6.219 1.00 95.62 171 PHE A N 1
ATOM 1301 C CA . PHE A 1 171 ? -1.802 -2.763 4.967 1.00 95.62 171 PHE A CA 1
ATOM 1302 C C . PHE A 1 171 ? -2.002 -4.259 5.205 1.00 95.62 171 PHE A C 1
ATOM 1304 O O . PHE A 1 171 ? -1.598 -4.810 6.232 1.00 95.62 171 PHE A O 1
ATOM 1311 N N . SER A 1 172 ? -2.640 -4.932 4.252 1.00 96.00 172 SER A N 1
ATOM 1312 C CA . SER A 1 172 ? -2.928 -6.360 4.346 1.00 96.00 172 SER A CA 1
ATOM 1313 C C . SER A 1 172 ? -2.906 -7.028 2.975 1.00 96.00 172 SER A C 1
ATOM 1315 O O . SER A 1 172 ? -3.744 -6.753 2.117 1.00 96.00 172 SER A O 1
ATOM 1317 N N . TYR A 1 173 ? -1.977 -7.968 2.794 1.00 97.19 173 TYR A N 1
ATOM 1318 C CA . TYR A 1 173 ? -2.000 -8.904 1.666 1.00 97.19 173 TYR A CA 1
ATOM 1319 C C . TYR A 1 173 ? -3.165 -9.897 1.795 1.00 97.19 173 TYR A C 1
ATOM 1321 O O . TYR A 1 173 ? -3.877 -10.168 0.829 1.00 97.19 173 TYR A O 1
ATOM 1329 N N . ALA A 1 174 ? -3.417 -10.396 3.011 1.00 96.38 174 ALA A N 1
ATOM 1330 C CA . ALA A 1 174 ? -4.432 -11.417 3.271 1.00 96.38 174 ALA A CA 1
ATOM 1331 C C . ALA A 1 174 ? -5.859 -10.944 2.959 1.00 96.38 174 ALA A C 1
ATOM 1333 O O . ALA A 1 174 ? -6.675 -11.732 2.484 1.00 96.38 174 ALA A O 1
ATOM 1334 N N . THR A 1 175 ? -6.140 -9.653 3.153 1.00 97.44 175 THR A N 1
ATOM 1335 C CA . THR A 1 175 ? -7.392 -9.001 2.733 1.00 97.44 175 THR A CA 1
ATOM 1336 C C . THR A 1 175 ? -7.690 -9.218 1.255 1.00 97.44 175 THR A C 1
ATOM 1338 O O . THR A 1 175 ? -8.845 -9.368 0.869 1.00 97.44 175 THR A O 1
ATOM 1341 N N . CYS A 1 176 ? -6.644 -9.254 0.437 1.00 98.06 176 CYS A N 1
ATOM 1342 C CA . CYS A 1 176 ? -6.728 -9.364 -1.009 1.00 98.06 176 CYS A CA 1
ATOM 1343 C C . CYS A 1 176 ? -6.494 -10.789 -1.522 1.00 98.06 176 CYS A C 1
ATOM 1345 O O . CYS A 1 176 ? -6.395 -10.990 -2.730 1.00 98.06 176 CYS A O 1
ATOM 1347 N N . GLY A 1 177 ? -6.381 -11.775 -0.624 1.00 96.62 177 GLY A N 1
ATOM 1348 C CA . GLY A 1 177 ? -5.978 -13.142 -0.967 1.00 96.62 177 GLY A CA 1
ATOM 1349 C C . GLY A 1 177 ? -4.492 -13.286 -1.320 1.00 96.62 177 GLY A C 1
ATOM 1350 O O . GLY A 1 177 ? -4.062 -14.372 -1.709 1.00 96.62 177 GLY A O 1
ATOM 1351 N N . GLY A 1 178 ? -3.708 -12.215 -1.177 1.00 96.31 178 GLY A N 1
ATOM 1352 C CA . GLY A 1 178 ? -2.262 -12.227 -1.333 1.00 96.31 178 GLY A CA 1
ATOM 1353 C C . GLY A 1 178 ? -1.557 -12.846 -0.127 1.00 96.31 178 GLY A C 1
ATOM 1354 O O . GLY A 1 178 ? -2.120 -13.000 0.962 1.00 96.31 178 GLY A O 1
ATOM 1355 N N . LYS A 1 179 ? -0.285 -13.183 -0.318 1.00 95.00 179 LYS A N 1
ATOM 1356 C CA . LYS A 1 179 ? 0.605 -13.684 0.731 1.00 95.00 179 LYS A CA 1
ATOM 1357 C C . LYS A 1 179 ? 1.625 -12.616 1.081 1.00 95.00 179 LYS A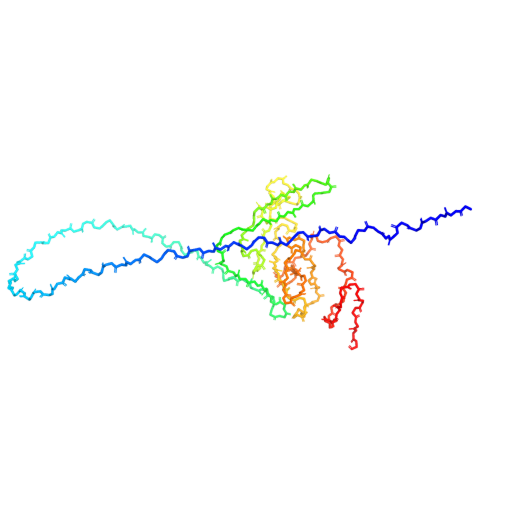 C 1
ATOM 1359 O O . LYS A 1 179 ? 2.333 -12.132 0.207 1.00 95.00 179 LYS A O 1
ATOM 1364 N N . ASP A 1 180 ? 1.730 -12.288 2.362 1.00 91.12 180 ASP A N 1
ATOM 1365 C CA . ASP A 1 180 ? 2.778 -11.389 2.830 1.00 91.12 180 ASP A CA 1
ATOM 1366 C C . ASP A 1 180 ? 4.135 -12.103 2.768 1.00 91.12 180 ASP A C 1
ATOM 1368 O O . ASP A 1 180 ? 4.414 -13.013 3.549 1.00 91.12 180 ASP A O 1
ATOM 1372 N N . MET A 1 181 ? 4.942 -11.716 1.783 1.00 90.12 181 MET A N 1
ATOM 1373 C CA . MET A 1 181 ? 6.326 -12.163 1.592 1.00 90.12 181 MET A CA 1
ATOM 1374 C C . MET A 1 181 ? 7.308 -10.990 1.736 1.00 90.12 181 MET A C 1
ATOM 1376 O O . MET A 1 181 ? 8.480 -11.123 1.386 1.00 90.12 181 MET A O 1
ATOM 1380 N N . TRP A 1 182 ? 6.809 -9.839 2.195 1.00 84.56 182 TRP A N 1
ATOM 1381 C CA . TRP A 1 182 ? 7.557 -8.594 2.338 1.00 84.56 182 TRP A CA 1
ATOM 1382 C C . TRP A 1 182 ? 7.985 -8.375 3.788 1.00 84.56 182 TRP A C 1
ATOM 1384 O O . TRP A 1 182 ? 9.139 -8.039 4.056 1.00 84.56 182 TRP A O 1
ATOM 1394 N N . THR A 1 183 ? 7.078 -8.582 4.749 1.00 84.19 183 THR A N 1
ATOM 1395 C CA . THR A 1 183 ? 7.401 -8.299 6.148 1.00 84.19 183 THR A CA 1
ATOM 1396 C C . THR A 1 183 ? 8.306 -9.373 6.745 1.00 84.19 183 THR A C 1
ATOM 1398 O O . THR A 1 183 ? 8.024 -10.568 6.695 1.00 84.19 183 THR A O 1
ATOM 1401 N N . LYS A 1 184 ? 9.411 -8.934 7.363 1.00 75.62 184 LYS A N 1
ATOM 1402 C CA . LYS A 1 184 ? 10.393 -9.819 8.014 1.00 75.62 184 LYS A CA 1
ATOM 1403 C C . LYS A 1 184 ? 9.904 -10.355 9.380 1.00 75.62 184 LYS A C 1
ATOM 1405 O O . LYS A 1 184 ? 10.585 -11.185 9.973 1.00 75.62 184 LYS A O 1
ATOM 1410 N N . GLY A 1 185 ? 8.738 -9.918 9.886 1.00 68.25 185 GLY A N 1
ATOM 1411 C CA . GLY A 1 185 ? 8.234 -10.282 11.218 1.00 68.25 185 GLY A CA 1
ATOM 1412 C C . GLY A 1 185 ? 6.731 -10.065 11.451 1.00 68.25 185 GLY A C 1
ATOM 1413 O O . GLY A 1 185 ? 6.018 -9.415 10.679 1.00 68.25 185 GLY A O 1
ATOM 1414 N N . ILE A 1 186 ? 6.225 -10.649 12.539 1.00 62.84 186 ILE A N 1
ATOM 1415 C CA . ILE A 1 186 ? 4.877 -10.392 13.071 1.00 62.84 186 ILE A CA 1
ATOM 1416 C C . ILE A 1 186 ? 4.910 -9.016 13.758 1.00 62.84 186 ILE A C 1
ATOM 1418 O O . ILE A 1 186 ? 5.916 -8.735 14.406 1.00 62.84 186 ILE A O 1
ATOM 1422 N N . PRO A 1 187 ? 3.886 -8.144 13.629 1.00 61.50 187 PRO A N 1
ATOM 1423 C CA . PRO A 1 187 ? 3.858 -6.911 14.402 1.00 61.50 187 PRO A CA 1
ATOM 1424 C C . PRO A 1 187 ? 3.995 -7.255 15.882 1.00 61.50 187 PRO A C 1
ATOM 1426 O O . PRO A 1 187 ? 3.300 -8.144 16.368 1.00 61.50 187 PRO A O 1
ATOM 1429 N N . GLU A 1 188 ? 4.858 -6.541 16.599 1.00 59.72 188 GLU A N 1
ATOM 1430 C CA . GLU A 1 188 ? 5.013 -6.708 18.052 1.00 59.72 188 GLU A CA 1
ATOM 1431 C C . GLU A 1 188 ? 3.787 -6.192 18.834 1.00 59.72 188 GLU A C 1
ATOM 1433 O O . GLU A 1 188 ? 3.725 -6.298 20.057 1.00 59.72 188 GLU A O 1
ATOM 1438 N N . VAL A 1 189 ? 2.784 -5.647 18.133 1.00 59.75 189 VAL A N 1
ATOM 1439 C CA . VAL A 1 189 ? 1.589 -5.028 18.706 1.00 59.75 189 VAL A CA 1
ATOM 1440 C C . VAL A 1 189 ? 0.315 -5.811 18.359 1.00 59.75 189 VAL A C 1
ATOM 1442 O O . VAL A 1 189 ? -0.158 -5.810 17.224 1.00 59.75 189 VAL A O 1
ATOM 1445 N N . GLY A 1 190 ? -0.282 -6.431 19.383 1.00 59.78 190 GLY A N 1
ATOM 1446 C CA . GLY A 1 190 ? -1.605 -7.068 19.330 1.00 59.78 190 GLY A CA 1
ATOM 1447 C C . GLY A 1 190 ? -1.646 -8.491 18.749 1.00 59.78 190 GLY A C 1
ATOM 1448 O O . GLY A 1 190 ? -0.703 -8.974 18.131 1.00 59.78 190 GLY A O 1
ATOM 1449 N N . THR A 1 191 ? -2.772 -9.180 18.957 1.00 59.31 191 THR A N 1
ATOM 1450 C CA . THR A 1 191 ? -3.093 -10.491 18.361 1.00 59.31 191 THR A CA 1
ATOM 1451 C C . THR A 1 191 ? -4.472 -10.441 17.684 1.00 59.31 191 THR A C 1
ATOM 1453 O O . THR A 1 191 ? -5.270 -9.542 17.983 1.00 59.31 191 THR A O 1
ATOM 1456 N N . PRO A 1 192 ? -4.767 -11.343 16.719 1.00 60.12 192 PRO A N 1
ATOM 1457 C CA . PRO A 1 192 ? -6.068 -11.361 16.058 1.00 60.12 192 PRO A CA 1
ATOM 1458 C C . PRO A 1 192 ? -7.216 -11.433 17.069 1.00 60.12 192 PRO A C 1
ATOM 1460 O O . PRO A 1 192 ? -7.223 -12.297 17.941 1.00 60.12 192 PRO A O 1
ATOM 1463 N N . GLY A 1 193 ? -8.197 -10.536 16.936 1.00 58.94 193 GLY A N 1
ATOM 1464 C CA . GLY A 1 193 ? -9.364 -10.479 17.823 1.00 58.94 193 GLY A CA 1
ATOM 1465 C C . GLY A 1 193 ? -9.214 -9.583 19.057 1.00 58.94 193 GLY A C 1
ATOM 1466 O O . GLY A 1 193 ? -10.208 -9.372 19.750 1.00 58.94 193 GLY A O 1
ATOM 1467 N N . CYS A 1 194 ? -8.036 -9.004 19.318 1.00 62.16 194 CYS A N 1
ATOM 1468 C CA . CYS A 1 194 ? -7.890 -7.989 20.363 1.00 62.16 194 CYS A CA 1
ATOM 1469 C C . CYS A 1 194 ? -8.662 -6.710 20.025 1.00 62.16 194 CYS A C 1
ATOM 1471 O O . CYS A 1 194 ? -8.721 -6.267 18.874 1.00 62.16 194 CYS A O 1
ATOM 1473 N N . ARG A 1 195 ? -9.209 -6.057 21.052 1.00 63.69 195 ARG A N 1
ATOM 1474 C CA . ARG A 1 195 ? -9.802 -4.730 20.897 1.00 63.69 195 ARG A CA 1
ATOM 1475 C C . ARG A 1 195 ? -8.681 -3.710 20.678 1.00 63.69 195 ARG A C 1
ATOM 1477 O O . ARG A 1 195 ? -7.751 -3.619 21.473 1.00 63.69 195 ARG A O 1
ATOM 1484 N N . CYS A 1 196 ? -8.790 -2.896 19.629 1.00 65.88 196 CYS A N 1
ATOM 1485 C CA . CYS A 1 196 ? -7.881 -1.776 19.355 1.00 65.88 196 CYS A CA 1
ATOM 1486 C C . CYS A 1 196 ? -8.039 -0.607 20.353 1.00 65.88 196 CYS A C 1
ATOM 1488 O O . CYS A 1 196 ? -8.413 0.508 19.976 1.00 65.88 196 CYS A O 1
ATOM 1490 N N . ILE A 1 197 ? -7.786 -0.844 21.633 1.00 62.47 197 ILE A N 1
ATOM 1491 C CA . ILE A 1 197 ? -7.804 0.181 22.691 1.00 62.47 197 ILE A CA 1
ATOM 1492 C C . ILE A 1 197 ? -6.394 0.619 23.112 1.00 62.47 197 ILE A C 1
ATOM 1494 O O . ILE A 1 197 ? -6.260 1.464 23.988 1.00 62.47 197 ILE A O 1
ATOM 1498 N N . GLY A 1 198 ? -5.349 0.100 22.458 1.00 57.31 198 GLY A N 1
ATOM 1499 C CA . GLY A 1 198 ? -3.960 0.415 22.783 1.00 57.31 198 GLY A CA 1
ATOM 1500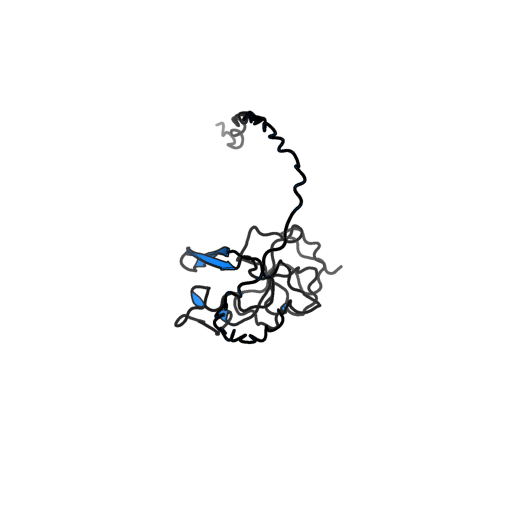 C C . GLY A 1 198 ? -3.561 1.845 22.419 1.00 57.31 198 GLY A C 1
ATOM 1501 O O . GLY A 1 198 ? -3.725 2.277 21.274 1.00 57.31 198 GLY A O 1
ATOM 1502 N N . PHE A 1 199 ? -3.020 2.551 23.411 1.00 54.91 199 PHE A N 1
ATOM 1503 C CA . PHE A 1 199 ? -2.056 3.628 23.212 1.00 54.91 199 PHE A CA 1
ATOM 1504 C C . PHE A 1 199 ? -0.768 3.033 22.624 1.00 54.91 199 PHE A C 1
ATOM 1506 O O . PHE A 1 199 ? -0.499 1.844 22.816 1.00 54.91 199 PHE A O 1
ATOM 1513 N N . ASP A 1 200 ? 0.008 3.840 21.901 1.00 52.47 200 ASP A N 1
ATOM 1514 C CA . ASP A 1 200 ? 1.292 3.402 21.348 1.00 52.47 200 ASP A CA 1
ATOM 1515 C C . ASP A 1 200 ? 2.174 2.789 22.458 1.00 52.47 200 ASP A C 1
ATOM 1517 O O . ASP A 1 200 ? 2.203 3.299 23.580 1.00 52.47 200 ASP A O 1
ATOM 1521 N N . HIS A 1 201 ? 2.818 1.654 22.174 1.00 51.66 201 HIS A N 1
ATOM 1522 C CA . HIS A 1 201 ? 3.606 0.849 23.128 1.00 51.66 201 HIS A CA 1
ATOM 1523 C C . HIS A 1 201 ? 2.877 0.228 24.342 1.00 51.66 201 HIS A C 1
ATOM 1525 O O . HIS A 1 201 ? 3.539 -0.229 25.277 1.00 51.66 201 HIS A O 1
ATOM 1531 N N . VAL A 1 202 ? 1.541 0.138 24.352 1.00 56.88 202 VAL A N 1
ATOM 1532 C CA . VAL A 1 202 ? 0.803 -0.578 25.413 1.00 56.88 202 VAL A CA 1
ATOM 1533 C C . VAL A 1 202 ? 0.317 -1.948 24.916 1.00 56.88 202 VAL A C 1
ATOM 1535 O O . VAL A 1 202 ? -0.395 -2.004 23.910 1.00 56.88 202 VAL A O 1
ATOM 1538 N N . PRO A 1 203 ? 0.635 -3.062 25.612 1.00 53.53 203 PRO A N 1
ATOM 1539 C CA . PRO A 1 203 ? 0.076 -4.375 25.296 1.00 53.53 203 PRO A CA 1
ATOM 1540 C C . PRO A 1 203 ? -1.457 -4.345 25.323 1.00 53.53 203 PRO A C 1
ATOM 1542 O O . PRO A 1 203 ? -2.062 -3.909 26.301 1.00 53.53 203 PRO A O 1
ATOM 1545 N N . GLY A 1 204 ? -2.097 -4.796 24.241 1.00 53.16 204 GLY A N 1
ATOM 1546 C CA . GLY A 1 204 ? -3.557 -4.886 24.181 1.00 53.16 204 GLY A CA 1
ATOM 1547 C C . GLY A 1 204 ? -4.100 -5.931 25.161 1.00 53.16 204 GLY A C 1
ATOM 1548 O O . GLY A 1 204 ? -3.487 -6.980 25.347 1.00 53.16 204 GLY A O 1
ATOM 1549 N N . THR A 1 205 ? -5.261 -5.667 25.762 1.00 54.38 205 THR A N 1
ATOM 1550 C CA . THR A 1 205 ? -5.986 -6.637 26.595 1.00 54.38 205 THR A CA 1
ATOM 1551 C C . THR A 1 205 ? -7.073 -7.336 25.775 1.00 54.38 205 THR A C 1
ATOM 1553 O O . THR A 1 205 ? -7.693 -6.730 24.897 1.00 54.38 205 THR A O 1
ATOM 1556 N N . THR A 1 206 ? -7.306 -8.621 26.048 1.00 51.38 206 THR A N 1
ATOM 1557 C CA . THR A 1 206 ? -8.428 -9.400 25.483 1.00 51.38 206 THR A CA 1
ATOM 1558 C C . THR A 1 206 ? -9.692 -9.345 26.347 1.00 51.38 206 THR A C 1
ATOM 1560 O O . THR A 1 206 ? -10.679 -9.987 25.997 1.00 51.38 206 THR A O 1
ATOM 1563 N N . GLU A 1 207 ? -9.635 -8.639 27.482 1.00 53.41 207 GLU A N 1
ATOM 1564 C CA . GLU A 1 207 ? -10.752 -8.437 28.419 1.00 53.41 207 GLU A CA 1
ATOM 1565 C C . GLU A 1 207 ? -11.790 -7.424 27.915 1.00 53.41 207 GLU A C 1
ATOM 1567 O O . GLU A 1 207 ? -11.393 -6.390 27.317 1.00 53.41 207 GLU A O 1
#